Protein AF-A0A9N7Y656-F1 (afdb_monomer_lite)

Sequence (280 aa):
MRKKSVSCVTENFQAFMTDLSLEELDVEEQLQEMVELVFKRAVQKPHSAAVFAELCQHLSTVEVQSLSDSSASVSFRSLLVKHCQAEFRKNFEREDIYPKSGSCLEPVRDVRVIDRLREEQLNAKPSGRLLNSIKFIGELFLSKVLQEKAMHCCIRRLLQNGDGPSLESLCELLQLIQQDLEVVTSLDSYYNQLRFIAEEGKRAPRLSLLLKDTVDARKRAGSSPTKNAMLMKQVFRVPFERNTAIKELRREFVLEHDTAHVLYQYIFIDEVGFNLVKRR

pLDDT: mean 71.14, std 20.74, range [27.94, 94.38]

Foldseek 3Di:
DPDPLPVVLVVVLVVVCVVLVVPDPADPVSLLVVLVVLLVVQLVCVLCLLSSLLVLLVQQPDWYQDPVDNVDIDGSLNSNLVVLVVVLVCQVVVPPPPPPPDDDDDDPPDVVVVVVVVLCFQAPAADSSLLSSLSSVLSNVVSVSDDLVSVVVLLVVLLVSNGLRSLLSNLVSCVRCVVVNCVPDNPVVSLVSLLVSLVVPSHDPVSSVSSVVSSVVVVVPVPDDPLPPPPDDDDDDDDDDDDPVCVVVVVVVVCVSNVDDDPDDDFDADPVGDGPVDDD

Structure (mmCIF, N/CA/C/O backbone):
data_AF-A0A9N7Y656-F1
#
_entry.id   AF-A0A9N7Y656-F1
#
loop_
_atom_site.group_PDB
_atom_site.id
_atom_site.type_symbol
_atom_site.label_atom_id
_atom_site.label_alt_id
_atom_site.label_comp_id
_atom_site.label_asym_id
_atom_site.label_entity_id
_atom_site.label_seq_id
_atom_site.pdbx_PDB_ins_code
_atom_site.Cartn_x
_atom_site.Cartn_y
_atom_site.Cartn_z
_atom_site.occupancy
_atom_site.B_iso_or_equiv
_atom_site.auth_seq_id
_atom_site.auth_comp_id
_atom_site.auth_asym_id
_atom_site.auth_atom_id
_atom_site.pdbx_PDB_model_num
ATOM 1 N N . MET A 1 1 ? -17.134 11.146 -28.762 1.00 29.34 1 MET A N 1
ATOM 2 C CA . MET A 1 1 ? -15.742 11.564 -29.039 1.00 29.34 1 MET A CA 1
ATOM 3 C C . MET A 1 1 ? -14.939 11.534 -27.738 1.00 29.34 1 MET A C 1
ATOM 5 O O . MET A 1 1 ? -15.067 12.441 -26.931 1.00 29.34 1 MET A O 1
ATOM 9 N N . ARG A 1 2 ? -14.186 10.453 -27.487 1.00 31.94 2 ARG A N 1
ATOM 10 C CA . ARG A 1 2 ? -13.318 10.259 -26.309 1.00 31.94 2 ARG A CA 1
ATOM 11 C C . ARG A 1 2 ? -11.869 10.163 -26.800 1.00 31.94 2 ARG A C 1
ATOM 13 O O . ARG A 1 2 ? -11.476 9.095 -27.244 1.00 31.94 2 ARG A O 1
ATOM 20 N N . LYS A 1 3 ? -11.125 11.275 -26.815 1.00 30.55 3 LYS A N 1
ATOM 21 C CA . LYS A 1 3 ? -9.694 11.308 -27.206 1.00 30.55 3 LYS A CA 1
ATOM 22 C C . LYS A 1 3 ? -8.853 12.384 -26.483 1.00 30.55 3 LYS A C 1
ATOM 24 O O . LYS A 1 3 ? -7.755 12.672 -26.926 1.00 30.55 3 LYS A O 1
ATOM 29 N N . LYS A 1 4 ? -9.333 12.992 -25.387 1.00 29.16 4 LYS A N 1
ATOM 30 C CA . LYS A 1 4 ? -8.619 14.110 -24.721 1.00 29.16 4 LYS A CA 1
ATOM 31 C C . LYS A 1 4 ? -7.952 13.781 -23.377 1.00 29.16 4 LYS A C 1
ATOM 33 O O . LYS A 1 4 ? -7.248 14.627 -22.856 1.00 29.16 4 LYS A O 1
ATOM 38 N N . SER A 1 5 ? -8.133 12.582 -22.825 1.00 27.94 5 SER A N 1
ATOM 39 C CA . SER A 1 5 ? -7.555 12.203 -21.523 1.00 27.94 5 SER A CA 1
ATOM 40 C C . SER A 1 5 ? -6.190 11.509 -21.610 1.00 27.94 5 SER A C 1
ATOM 42 O O . SER A 1 5 ? -5.580 11.282 -20.579 1.00 27.94 5 SER A O 1
ATOM 44 N N . VAL A 1 6 ? -5.704 11.182 -22.814 1.00 32.56 6 VAL A N 1
ATOM 45 C CA . VAL A 1 6 ? -4.410 10.493 -23.002 1.00 32.56 6 VAL A CA 1
ATOM 46 C C . VAL A 1 6 ? -3.247 11.483 -23.183 1.00 32.56 6 VAL A C 1
ATOM 48 O O . VAL A 1 6 ? -2.124 11.149 -22.838 1.00 32.56 6 VAL A O 1
ATOM 51 N N . SER A 1 7 ? -3.488 12.715 -23.660 1.00 29.19 7 SER A N 1
ATOM 52 C CA . SER A 1 7 ? -2.394 13.630 -24.042 1.00 29.19 7 SER A CA 1
ATOM 53 C C . SER A 1 7 ? -1.711 14.351 -22.872 1.00 29.19 7 SER A C 1
ATOM 55 O O . SER A 1 7 ? -0.521 14.633 -22.945 1.00 29.19 7 SER A O 1
ATOM 57 N N . CYS A 1 8 ? -2.432 14.640 -21.784 1.00 32.50 8 CYS A N 1
ATOM 58 C CA . CYS A 1 8 ? -1.874 15.390 -20.648 1.00 32.50 8 CYS A CA 1
ATOM 59 C C . CYS A 1 8 ? -0.909 14.536 -19.801 1.00 32.50 8 CYS A C 1
ATOM 61 O O . CYS A 1 8 ? 0.092 15.044 -19.302 1.00 32.50 8 CYS A O 1
ATOM 63 N N . VAL A 1 9 ? -1.156 13.221 -19.706 1.00 42.19 9 VAL A N 1
ATOM 64 C CA . VAL A 1 9 ? -0.231 12.276 -19.056 1.00 42.19 9 VAL A CA 1
ATOM 65 C C . VAL A 1 9 ? 1.077 12.192 -19.843 1.00 42.19 9 VAL A C 1
ATOM 67 O O . VAL A 1 9 ? 2.147 12.248 -19.248 1.00 42.19 9 VAL A O 1
ATOM 70 N N . THR A 1 10 ? 1.012 12.138 -21.177 1.00 43.94 10 THR A N 1
ATOM 71 C CA . THR A 1 10 ? 2.197 11.995 -22.039 1.00 43.94 10 THR A CA 1
ATOM 72 C C . THR A 1 10 ? 3.124 13.216 -22.055 1.00 43.94 10 THR A C 1
ATOM 74 O O . THR A 1 10 ? 4.334 13.035 -22.166 1.00 43.94 10 THR A O 1
ATOM 77 N N . GLU A 1 11 ? 2.603 14.439 -21.908 1.00 42.84 11 GLU A N 1
ATOM 78 C CA . GLU A 1 11 ? 3.423 15.667 -21.931 1.00 42.84 11 GLU A CA 1
ATOM 79 C C . GLU A 1 11 ? 4.281 15.818 -20.662 1.00 42.84 11 GLU A C 1
ATOM 81 O O . GLU A 1 11 ? 5.475 16.103 -20.754 1.00 42.84 11 GLU A O 1
ATOM 86 N N . ASN A 1 12 ? 3.723 15.516 -19.482 1.00 52.41 12 ASN A N 1
ATOM 87 C CA . ASN A 1 12 ? 4.499 15.455 -18.236 1.00 52.41 12 ASN A CA 1
ATOM 88 C C . ASN A 1 12 ? 5.377 14.196 -18.155 1.00 52.41 12 ASN A C 1
ATOM 90 O O . ASN A 1 12 ? 6.438 14.227 -17.536 1.00 52.41 12 ASN A O 1
ATOM 94 N N . PHE A 1 13 ? 4.953 13.095 -18.782 1.00 54.47 13 PHE 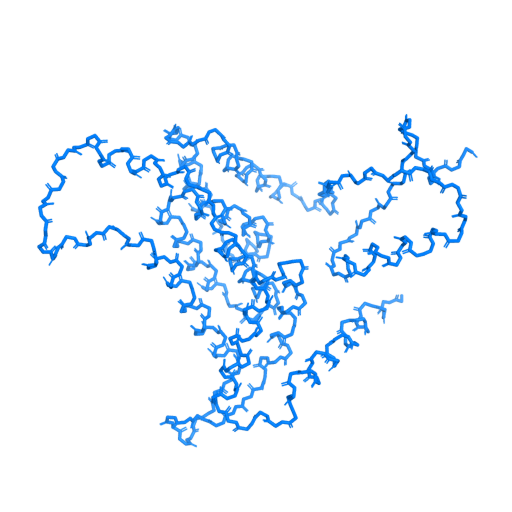A N 1
ATOM 95 C CA . PHE A 1 13 ? 5.712 11.847 -18.860 1.00 54.47 13 PHE A CA 1
ATOM 96 C C . PHE A 1 13 ? 7.000 12.023 -19.659 1.00 54.47 13 PHE A C 1
ATOM 98 O O . PHE A 1 13 ? 8.049 11.637 -19.165 1.00 54.47 13 PHE A O 1
ATOM 105 N N . GLN A 1 14 ? 6.963 12.640 -20.845 1.00 50.09 14 GLN A N 1
ATOM 106 C CA . GLN A 1 14 ? 8.183 12.888 -21.618 1.00 50.09 14 GLN A CA 1
ATOM 107 C C . GLN A 1 14 ? 9.137 13.815 -20.871 1.00 50.09 14 GLN A C 1
ATOM 109 O O . GLN A 1 14 ? 10.286 13.443 -20.699 1.00 50.09 14 GLN A O 1
ATOM 114 N N . ALA A 1 15 ? 8.661 14.943 -20.336 1.00 57.03 15 ALA A N 1
ATOM 115 C CA . ALA A 1 15 ? 9.508 15.849 -19.561 1.00 57.03 15 ALA A CA 1
ATOM 116 C C . ALA A 1 15 ? 10.127 15.166 -18.327 1.00 57.03 15 ALA A C 1
ATOM 118 O O . ALA A 1 15 ? 11.308 15.349 -18.058 1.00 57.03 15 ALA A O 1
ATOM 119 N N . PHE A 1 16 ? 9.366 14.327 -17.615 1.00 58.97 16 PHE A N 1
ATOM 120 C CA . PHE A 1 16 ? 9.881 13.559 -16.481 1.00 58.97 16 PHE A CA 1
ATOM 121 C C . PHE A 1 16 ? 10.865 12.460 -16.910 1.00 58.97 16 PHE A C 1
ATOM 123 O O . PHE A 1 16 ? 11.871 12.254 -16.244 1.00 58.97 16 PHE A O 1
ATOM 130 N N . MET A 1 17 ? 10.612 11.770 -18.025 1.00 54.88 17 MET A N 1
ATOM 131 C CA . MET A 1 17 ? 11.520 10.763 -18.589 1.00 54.88 17 MET A CA 1
ATOM 132 C C . MET A 1 17 ? 12.825 11.399 -19.101 1.00 54.88 17 MET A C 1
ATOM 134 O O . MET A 1 17 ? 13.892 10.808 -18.947 1.00 54.88 17 MET A O 1
ATOM 138 N N . THR A 1 18 ? 12.748 12.614 -19.655 1.00 56.12 18 THR A N 1
ATOM 139 C CA . THR A 1 18 ? 13.897 13.428 -20.072 1.00 56.12 18 THR A CA 1
ATOM 140 C C . THR A 1 18 ? 14.671 13.957 -18.860 1.00 56.12 18 THR A C 1
ATOM 142 O O . THR A 1 18 ? 15.891 13.831 -18.832 1.00 56.12 18 THR A O 1
ATOM 145 N N . ASP A 1 19 ? 13.990 14.443 -17.814 1.00 57.69 19 ASP A N 1
ATOM 146 C CA . ASP A 1 19 ? 14.606 14.811 -16.523 1.00 57.69 19 ASP A CA 1
ATOM 147 C C . ASP A 1 19 ? 15.316 13.617 -15.861 1.00 57.69 19 ASP A C 1
ATOM 149 O O . ASP A 1 19 ? 16.329 13.780 -15.181 1.00 57.69 19 ASP A O 1
ATOM 153 N N . LEU A 1 20 ? 14.791 12.404 -16.052 1.00 57.28 20 LEU A N 1
ATOM 154 C CA . LEU A 1 20 ? 15.385 11.161 -15.561 1.00 57.28 20 LEU A CA 1
ATOM 155 C C . LEU A 1 20 ? 16.554 10.650 -16.425 1.00 57.28 20 LEU A C 1
ATOM 157 O O . LEU A 1 20 ? 17.142 9.634 -16.067 1.00 57.28 20 LEU A O 1
ATOM 161 N N . SER A 1 21 ? 16.923 11.348 -17.510 1.00 53.28 21 SER A N 1
ATOM 162 C CA . SER A 1 21 ? 18.029 10.981 -18.417 1.00 53.28 21 SER A CA 1
ATOM 163 C C . SER A 1 21 ? 17.936 9.541 -18.949 1.00 53.28 21 SER A C 1
ATOM 165 O O . SER A 1 21 ? 18.940 8.842 -19.051 1.00 53.28 21 SER A O 1
ATOM 167 N N . LEU A 1 22 ? 16.725 9.076 -19.276 1.00 57.44 22 LEU A N 1
ATOM 168 C CA . LEU A 1 22 ? 16.437 7.676 -19.637 1.00 57.44 22 LEU A CA 1
ATOM 169 C C . LEU A 1 22 ? 16.852 7.280 -21.064 1.00 57.44 22 LEU A C 1
ATOM 171 O O . LEU A 1 22 ? 16.263 6.365 -21.636 1.00 57.44 22 LEU A O 1
ATOM 175 N N . GLU A 1 23 ? 17.823 7.971 -21.660 1.00 54.47 23 GLU A N 1
ATOM 176 C CA . GLU A 1 23 ? 18.200 7.744 -23.060 1.00 54.47 23 GLU A CA 1
ATOM 177 C C . GLU A 1 23 ? 18.946 6.414 -23.274 1.00 54.47 23 GLU A C 1
ATOM 179 O O . GLU A 1 23 ? 18.868 5.876 -24.374 1.00 54.47 23 GLU A O 1
ATOM 184 N N . GLU A 1 24 ? 19.544 5.812 -22.235 1.00 54.09 24 GLU A N 1
ATOM 185 C CA . GLU A 1 24 ? 20.190 4.488 -22.312 1.00 54.09 24 GLU A CA 1
ATOM 186 C C . GLU A 1 24 ? 20.031 3.722 -20.981 1.00 54.09 24 GLU A C 1
ATOM 188 O O . GLU A 1 24 ? 20.846 3.840 -20.067 1.00 54.09 24 GLU A O 1
ATOM 193 N N . LEU A 1 25 ? 18.950 2.946 -20.836 1.00 61.75 25 LEU A N 1
ATOM 194 C CA . LEU A 1 25 ? 18.806 1.962 -19.754 1.00 61.75 25 LEU A CA 1
ATOM 195 C C . LEU A 1 25 ? 19.404 0.627 -20.211 1.00 61.75 25 LEU A C 1
ATOM 197 O O . LEU A 1 25 ? 18.663 -0.309 -20.496 1.00 61.75 25 LEU A O 1
ATOM 201 N N . ASP A 1 26 ? 20.729 0.542 -20.293 1.00 62.38 26 ASP A N 1
ATOM 202 C CA . ASP A 1 26 ? 21.412 -0.674 -20.765 1.00 62.38 26 ASP A CA 1
ATOM 203 C C . ASP A 1 26 ? 21.908 -1.565 -19.612 1.00 62.38 26 ASP A C 1
ATOM 205 O O . ASP A 1 26 ? 22.277 -2.723 -19.825 1.00 62.38 26 ASP A O 1
ATOM 209 N N . VAL A 1 27 ? 21.881 -1.061 -18.371 1.00 77.25 27 VAL A N 1
ATOM 210 C CA . VAL A 1 27 ? 22.460 -1.735 -17.197 1.00 77.25 27 VAL A CA 1
ATOM 211 C C . VAL A 1 27 ? 21.403 -2.027 -16.125 1.00 77.25 27 VAL A C 1
ATOM 213 O O . VAL A 1 27 ? 20.589 -1.170 -15.776 1.00 77.25 27 VAL A O 1
ATOM 216 N N . GLU A 1 28 ? 21.447 -3.230 -15.533 1.00 82.31 28 GLU A N 1
ATOM 217 C CA . GLU A 1 28 ? 20.549 -3.638 -14.434 1.00 82.31 28 GLU A CA 1
ATOM 218 C C . GLU A 1 28 ? 20.568 -2.653 -13.252 1.00 82.31 28 GLU A C 1
ATOM 220 O O . GLU A 1 28 ? 19.513 -2.349 -12.698 1.00 82.31 28 GLU A O 1
ATOM 225 N N . GLU A 1 29 ? 21.736 -2.114 -12.893 1.00 84.06 29 GLU A N 1
ATOM 226 C CA . GLU A 1 29 ? 21.888 -1.125 -11.815 1.00 84.06 29 GLU A CA 1
ATOM 227 C C . GLU A 1 29 ? 21.092 0.155 -12.088 1.00 84.06 29 GLU A C 1
ATOM 229 O O . GLU A 1 29 ? 20.343 0.601 -11.222 1.00 84.06 29 GLU A O 1
ATOM 234 N N . GLN A 1 30 ? 21.154 0.694 -13.309 1.00 82.44 30 GLN A N 1
ATOM 235 C CA . GLN A 1 30 ? 20.383 1.883 -13.691 1.00 82.44 30 GLN A CA 1
ATOM 236 C C . GLN A 1 30 ? 18.876 1.613 -13.619 1.00 82.44 30 GLN A C 1
ATOM 238 O O . GLN A 1 30 ? 18.097 2.450 -13.156 1.00 82.44 30 GLN A O 1
ATOM 243 N N . LEU A 1 31 ? 18.452 0.409 -14.023 1.00 84.88 31 LEU A N 1
ATOM 244 C CA . LEU A 1 31 ? 17.053 -0.001 -13.937 1.00 84.88 31 LEU A CA 1
ATOM 245 C C . LEU A 1 31 ? 16.586 -0.128 -12.475 1.00 84.88 31 LEU A C 1
ATOM 247 O O . LEU A 1 31 ? 15.462 0.264 -12.151 1.00 84.88 31 LEU A O 1
ATOM 251 N N . GLN A 1 32 ? 17.442 -0.630 -11.580 1.00 88.00 32 GLN A N 1
ATOM 252 C CA . GLN A 1 32 ? 17.180 -0.686 -10.138 1.00 88.00 32 GLN A CA 1
ATOM 253 C C . GLN A 1 32 ? 17.113 0.713 -9.505 1.00 88.00 32 GLN A C 1
ATOM 255 O O . GLN A 1 32 ? 16.182 0.988 -8.741 1.00 88.00 32 GLN A O 1
ATOM 260 N N . GLU A 1 33 ? 18.041 1.609 -9.847 1.00 86.06 33 GLU A N 1
ATOM 261 C CA . GLU A 1 33 ? 18.043 3.000 -9.378 1.00 86.06 33 GLU A CA 1
ATOM 262 C C . GLU A 1 33 ? 16.782 3.745 -9.819 1.00 86.06 33 GLU A C 1
ATOM 264 O O . GLU A 1 33 ? 16.161 4.455 -9.023 1.00 86.06 33 GLU A O 1
ATOM 269 N N . MET A 1 34 ? 16.339 3.526 -11.059 1.00 85.06 34 MET A N 1
ATOM 270 C CA . MET A 1 34 ? 15.095 4.099 -11.562 1.00 85.06 34 MET A CA 1
ATOM 271 C C . MET A 1 34 ? 13.881 3.600 -10.769 1.00 85.06 34 MET A C 1
ATOM 273 O O . MET A 1 34 ? 13.030 4.406 -10.384 1.00 85.06 34 MET A O 1
ATOM 277 N N . VAL A 1 35 ? 13.795 2.294 -10.482 1.00 90.06 35 VAL A N 1
ATOM 278 C CA . VAL A 1 35 ? 12.726 1.733 -9.636 1.00 90.06 35 VAL A CA 1
ATOM 279 C C . VAL A 1 35 ? 12.696 2.427 -8.274 1.00 90.06 35 VAL A C 1
ATOM 281 O O . VAL A 1 35 ? 11.631 2.865 -7.829 1.00 90.06 35 VAL A O 1
ATOM 284 N N . GLU A 1 36 ? 13.851 2.551 -7.616 1.00 90.50 36 GLU A N 1
ATOM 285 C CA . GLU A 1 36 ? 13.944 3.190 -6.303 1.00 90.50 36 GLU A CA 1
ATOM 286 C C . GLU A 1 36 ? 13.560 4.673 -6.363 1.00 90.50 36 GLU A C 1
ATOM 288 O O . GLU A 1 36 ? 12.812 5.160 -5.509 1.00 90.50 36 GLU A O 1
ATOM 293 N N . LEU A 1 37 ? 14.019 5.394 -7.385 1.00 86.69 37 LEU A N 1
ATOM 294 C CA . LEU A 1 37 ? 13.738 6.813 -7.553 1.00 86.69 37 LEU A CA 1
ATOM 295 C C . LEU A 1 37 ? 12.249 7.073 -7.799 1.00 86.69 37 LEU A C 1
ATOM 297 O O . LEU A 1 37 ? 11.664 7.932 -7.130 1.00 86.69 37 LEU A O 1
ATOM 301 N N . VAL A 1 38 ? 11.620 6.316 -8.703 1.00 88.50 38 VAL A N 1
ATOM 302 C CA . VAL A 1 38 ? 10.180 6.422 -8.982 1.00 88.50 38 VAL A CA 1
ATOM 303 C C . VAL A 1 38 ? 9.378 6.117 -7.719 1.00 88.50 38 VAL A C 1
ATOM 305 O O . VAL A 1 38 ? 8.513 6.910 -7.338 1.00 88.50 38 VAL A O 1
ATOM 308 N N . PHE A 1 39 ? 9.709 5.034 -7.008 1.00 91.25 39 PHE A N 1
ATOM 309 C CA . PHE A 1 39 ? 9.021 4.670 -5.770 1.00 91.25 39 PHE A CA 1
ATOM 310 C C . PHE A 1 39 ? 9.169 5.757 -4.699 1.00 91.25 39 PHE A C 1
ATOM 312 O O . PHE A 1 39 ? 8.184 6.207 -4.110 1.00 91.25 39 PHE A O 1
ATOM 319 N N . LYS A 1 40 ? 10.390 6.254 -4.478 1.00 89.75 40 LYS A N 1
ATOM 320 C CA . LYS A 1 40 ? 10.670 7.322 -3.511 1.00 89.75 40 LYS A CA 1
ATOM 321 C C . LYS A 1 40 ? 9.891 8.598 -3.832 1.00 89.75 40 LYS A C 1
ATOM 323 O O . LYS A 1 40 ? 9.319 9.199 -2.921 1.00 89.75 40 LYS A O 1
ATOM 328 N N . ARG A 1 41 ? 9.841 9.010 -5.104 1.00 86.88 41 ARG A N 1
ATOM 329 C CA . ARG A 1 41 ? 9.087 10.197 -5.542 1.00 86.88 41 ARG A CA 1
ATOM 330 C C . ARG A 1 41 ? 7.583 10.009 -5.367 1.00 86.88 41 ARG A C 1
ATOM 332 O O . ARG A 1 41 ? 6.931 10.931 -4.879 1.00 86.88 41 ARG A O 1
ATOM 339 N N . ALA A 1 42 ? 7.054 8.825 -5.665 1.00 88.19 42 ALA A N 1
ATOM 340 C CA . ALA A 1 42 ? 5.643 8.514 -5.463 1.00 88.19 42 ALA A CA 1
ATOM 341 C C . ALA A 1 42 ? 5.233 8.574 -3.983 1.00 88.19 42 ALA A C 1
ATOM 343 O O . ALA A 1 42 ? 4.208 9.160 -3.641 1.00 88.19 42 ALA A O 1
ATOM 344 N N . VAL A 1 43 ? 6.078 8.063 -3.082 1.00 89.12 43 VAL A N 1
ATOM 345 C CA . VAL A 1 43 ? 5.845 8.136 -1.629 1.00 89.12 43 VAL A CA 1
ATOM 346 C C . VAL A 1 43 ? 5.943 9.573 -1.097 1.00 89.12 43 VAL A C 1
ATOM 348 O O . VAL A 1 43 ? 5.212 9.944 -0.175 1.00 89.12 43 VAL A O 1
ATOM 351 N N . GLN A 1 44 ? 6.826 10.400 -1.667 1.00 84.81 44 GLN A N 1
ATOM 352 C CA . GLN A 1 44 ? 6.956 11.821 -1.313 1.00 84.81 44 GLN A CA 1
ATOM 353 C C . GLN A 1 44 ? 5.790 12.676 -1.827 1.00 84.81 44 GLN A C 1
ATOM 355 O O . GLN A 1 44 ? 5.431 13.661 -1.184 1.00 84.81 44 GLN A O 1
ATOM 360 N N . LYS A 1 45 ? 5.205 12.314 -2.974 1.00 83.81 45 LYS A N 1
ATOM 361 C CA . LYS A 1 45 ? 4.121 13.050 -3.637 1.00 83.81 45 LYS A CA 1
ATOM 362 C C . LYS A 1 45 ? 2.878 12.159 -3.782 1.00 83.81 45 LYS A C 1
ATOM 364 O O . LYS A 1 45 ? 2.543 11.762 -4.899 1.00 83.81 45 LYS A O 1
ATOM 369 N N . PRO A 1 46 ? 2.152 11.874 -2.683 1.00 80.75 46 PRO A N 1
ATOM 370 C CA . PRO A 1 46 ? 1.032 10.931 -2.697 1.00 80.75 46 PRO A CA 1
ATOM 371 C C . PRO A 1 46 ? -0.113 11.353 -3.629 1.00 80.75 46 PRO A C 1
ATOM 373 O O . PRO A 1 46 ? -0.809 10.498 -4.159 1.00 80.75 46 PRO A O 1
ATOM 376 N N . HIS A 1 47 ? -0.291 12.654 -3.883 1.00 80.44 47 HIS A N 1
ATOM 377 C CA . HIS A 1 47 ? -1.296 13.157 -4.830 1.00 80.44 47 HIS A CA 1
ATOM 378 C C . HIS A 1 47 ? -1.024 12.758 -6.286 1.00 80.44 47 HIS A C 1
ATOM 380 O O . HIS A 1 47 ? -1.947 12.704 -7.088 1.00 80.44 47 HIS A O 1
ATOM 386 N N . SER A 1 48 ? 0.230 12.455 -6.624 1.00 80.38 48 SER A N 1
ATOM 387 C CA . SER A 1 48 ? 0.644 12.039 -7.966 1.00 80.38 48 SER A CA 1
ATOM 388 C C . SER A 1 48 ? 0.887 10.528 -8.056 1.00 80.38 48 SER A C 1
ATOM 390 O O . SER A 1 48 ? 1.415 10.058 -9.059 1.00 80.38 48 SER A O 1
ATOM 392 N N . ALA A 1 49 ? 0.528 9.756 -7.021 1.00 84.75 49 ALA A N 1
ATOM 393 C CA . ALA A 1 49 ? 0.799 8.320 -6.944 1.00 84.75 49 ALA A CA 1
ATOM 394 C C . ALA A 1 49 ? 0.214 7.537 -8.135 1.00 84.75 49 ALA A C 1
ATOM 396 O O . ALA A 1 49 ? 0.906 6.683 -8.685 1.00 84.75 49 ALA A O 1
ATOM 397 N N . ALA A 1 50 ? -0.997 7.884 -8.586 1.00 84.56 50 ALA A N 1
ATOM 398 C CA . ALA A 1 50 ? -1.620 7.287 -9.770 1.00 84.56 50 ALA A CA 1
ATOM 399 C C . ALA A 1 50 ? -0.783 7.509 -11.046 1.00 84.56 50 ALA A C 1
ATOM 401 O O . ALA A 1 50 ? -0.519 6.566 -11.786 1.00 84.56 50 ALA A O 1
ATOM 402 N N . VAL A 1 51 ? -0.264 8.726 -11.252 1.00 82.94 51 VAL A N 1
ATOM 403 C CA . VAL A 1 51 ? 0.594 9.064 -12.405 1.00 82.94 51 VAL A CA 1
ATOM 404 C C . VAL A 1 51 ? 1.897 8.262 -12.371 1.00 82.94 51 VAL A C 1
ATOM 406 O O . VAL A 1 51 ? 2.329 7.719 -13.385 1.00 82.94 51 VAL A O 1
ATOM 409 N N . PHE A 1 52 ? 2.512 8.116 -11.193 1.00 87.12 52 PHE A N 1
ATOM 410 C CA . PHE A 1 52 ? 3.696 7.264 -11.045 1.00 87.12 52 PHE A CA 1
ATOM 411 C C . PHE A 1 52 ? 3.383 5.778 -11.276 1.00 87.12 52 PHE A C 1
ATOM 413 O O . PHE A 1 52 ? 4.234 5.046 -11.776 1.00 87.12 52 PHE A O 1
ATOM 420 N N . ALA A 1 53 ? 2.176 5.313 -10.948 1.00 89.31 53 ALA A N 1
ATOM 421 C CA . ALA A 1 53 ? 1.775 3.933 -11.198 1.00 89.31 53 ALA A CA 1
ATOM 422 C C . ALA A 1 53 ? 1.528 3.668 -12.691 1.00 89.31 53 ALA A C 1
ATOM 424 O O . ALA A 1 53 ? 1.909 2.611 -13.196 1.00 89.31 53 ALA A O 1
ATOM 425 N N . GLU A 1 54 ? 0.945 4.629 -13.410 1.00 85.38 54 GLU A N 1
ATOM 426 C CA . GLU A 1 54 ? 0.864 4.609 -14.875 1.00 85.38 54 GLU A CA 1
ATOM 427 C C . GLU A 1 54 ? 2.259 4.611 -15.509 1.00 85.38 54 GLU A C 1
ATOM 429 O O . GLU A 1 54 ? 2.516 3.828 -16.423 1.00 85.38 54 GLU A O 1
ATOM 434 N N . LEU A 1 55 ? 3.197 5.408 -14.989 1.00 84.88 55 LEU A N 1
ATOM 435 C CA . LEU A 1 55 ? 4.595 5.370 -15.427 1.00 84.88 55 LEU A CA 1
ATOM 436 C C . LEU A 1 55 ? 5.199 3.969 -15.262 1.00 84.88 55 LEU A C 1
ATOM 438 O O . LEU A 1 55 ? 5.747 3.414 -16.213 1.00 84.88 55 LEU A O 1
ATOM 442 N N . CYS A 1 56 ? 5.031 3.350 -14.093 1.00 90.06 56 CYS A N 1
ATOM 443 C CA . CYS A 1 56 ? 5.496 1.985 -13.852 1.00 90.06 56 CYS A CA 1
ATOM 444 C C . CYS A 1 56 ? 4.866 0.956 -14.803 1.00 90.06 56 CYS A C 1
ATOM 446 O O . CYS A 1 56 ? 5.505 -0.043 -15.140 1.00 90.06 56 CYS A O 1
ATOM 448 N N . GLN A 1 57 ? 3.625 1.175 -15.243 1.00 88.94 57 GLN A N 1
ATOM 449 C CA . GLN A 1 57 ? 2.981 0.327 -16.242 1.00 88.94 57 GLN A CA 1
ATOM 450 C C . GLN A 1 57 ? 3.666 0.454 -17.608 1.00 88.94 57 GLN A C 1
ATOM 452 O O . GLN A 1 57 ? 3.993 -0.571 -18.202 1.00 88.94 57 GLN A O 1
ATOM 457 N N . HIS A 1 58 ? 3.949 1.674 -18.071 1.00 85.56 58 HIS A N 1
ATOM 458 C CA . HIS A 1 58 ? 4.657 1.898 -19.338 1.00 85.56 58 HIS A CA 1
ATOM 459 C C . HIS A 1 58 ? 6.078 1.324 -19.309 1.00 85.56 58 HIS A C 1
ATOM 461 O O . HIS A 1 58 ? 6.527 0.726 -20.282 1.00 85.56 58 HIS A O 1
ATOM 467 N N . LEU A 1 59 ? 6.764 1.441 -18.170 1.00 85.25 59 LEU A N 1
ATOM 468 C CA . LEU A 1 59 ? 8.112 0.905 -17.984 1.00 85.25 59 LEU A CA 1
ATOM 469 C C . LEU A 1 59 ? 8.134 -0.617 -17.791 1.00 85.25 59 LEU A C 1
ATOM 471 O O . LEU A 1 59 ? 9.194 -1.220 -17.890 1.00 85.25 59 LEU A O 1
ATOM 475 N N . SER A 1 60 ? 6.994 -1.270 -17.533 1.00 86.50 60 SER A N 1
ATOM 476 C CA . SER A 1 60 ? 6.949 -2.699 -17.179 1.00 86.50 60 SER A CA 1
ATOM 477 C C . SER A 1 60 ? 7.530 -3.631 -18.247 1.00 86.50 60 SER A C 1
ATOM 479 O O . SER A 1 60 ? 7.931 -4.740 -17.896 1.00 86.50 60 SER A O 1
ATOM 481 N N . THR A 1 61 ? 7.561 -3.205 -19.513 1.00 83.31 61 THR A N 1
ATOM 482 C CA . THR A 1 61 ? 8.111 -3.968 -20.646 1.00 83.31 61 THR A CA 1
ATOM 483 C C . THR A 1 61 ? 9.591 -3.698 -20.907 1.00 83.31 61 THR A C 1
ATOM 485 O O . THR A 1 61 ? 10.159 -4.333 -21.787 1.00 83.31 61 THR A O 1
ATOM 488 N N . VAL A 1 62 ? 10.208 -2.748 -20.197 1.00 84.81 62 VAL A N 1
ATOM 489 C CA . VAL A 1 62 ? 11.646 -2.483 -20.304 1.00 84.81 62 VAL A CA 1
ATOM 490 C C . VAL A 1 62 ? 12.392 -3.626 -19.630 1.00 84.81 62 VAL A C 1
ATOM 492 O O . VAL A 1 62 ? 12.140 -3.935 -18.459 1.00 84.81 62 VAL A O 1
ATOM 495 N N . GLU A 1 63 ? 13.303 -4.248 -20.370 1.00 84.94 63 GLU A N 1
ATOM 496 C CA . GLU A 1 63 ? 14.146 -5.338 -19.894 1.00 84.94 63 GLU A CA 1
ATOM 497 C C . GLU A 1 63 ? 15.602 -5.068 -20.245 1.00 84.94 63 GLU A C 1
ATOM 499 O O . GLU A 1 63 ? 15.904 -4.554 -21.319 1.00 84.94 63 GLU A O 1
ATOM 504 N N . VAL A 1 64 ? 16.489 -5.448 -19.333 1.00 84.81 64 VAL A N 1
ATOM 505 C CA . VAL A 1 64 ? 17.943 -5.329 -19.473 1.00 84.81 64 VAL A CA 1
ATOM 506 C C . VAL A 1 64 ? 18.592 -6.672 -19.169 1.00 84.81 64 VAL A C 1
ATOM 508 O O . VAL A 1 64 ? 17.976 -7.539 -18.541 1.00 84.81 64 VAL A O 1
ATOM 511 N N . GLN A 1 65 ? 19.824 -6.876 -19.621 1.00 82.31 65 GLN A N 1
ATOM 512 C CA . GLN A 1 65 ? 20.544 -8.120 -19.359 1.00 82.31 65 GLN A CA 1
ATOM 513 C C . GLN A 1 65 ? 20.884 -8.238 -17.867 1.00 82.31 65 GLN A C 1
ATOM 515 O O . GLN A 1 65 ? 21.298 -7.260 -17.243 1.00 82.31 65 GLN A O 1
ATOM 520 N N . SER A 1 66 ? 20.693 -9.424 -17.281 1.00 79.38 66 SER A N 1
ATOM 521 C CA . SER A 1 66 ? 21.016 -9.628 -15.870 1.00 79.38 66 SER A CA 1
ATOM 522 C C . SER A 1 66 ? 22.524 -9.614 -15.638 1.00 79.38 66 SER A C 1
ATOM 524 O O . SER A 1 66 ? 23.285 -10.234 -16.379 1.00 79.38 66 SER A O 1
ATOM 526 N N . LEU A 1 67 ? 22.946 -9.007 -14.528 1.00 74.88 67 LEU A N 1
ATOM 527 C CA . LEU A 1 67 ? 24.322 -9.079 -14.028 1.00 74.88 67 LEU A CA 1
ATOM 528 C C . LEU A 1 67 ? 24.693 -10.479 -13.523 1.00 74.88 67 LEU A C 1
ATOM 530 O O . LEU A 1 67 ? 25.867 -10.838 -13.487 1.00 74.88 67 LEU A O 1
ATOM 534 N N . SER A 1 68 ? 23.695 -11.255 -13.089 1.00 69.69 68 SER A N 1
ATOM 535 C CA . SER A 1 68 ? 23.901 -12.559 -12.444 1.00 69.69 68 SER A CA 1
ATOM 536 C C . SER A 1 68 ? 23.940 -13.731 -13.422 1.00 69.69 68 SER A C 1
ATOM 538 O O . SER A 1 68 ? 24.609 -14.728 -13.160 1.00 69.69 68 SER A O 1
ATOM 540 N N . ASP A 1 69 ? 23.237 -13.605 -14.545 1.00 74.38 69 ASP A N 1
ATOM 541 C CA . ASP A 1 69 ? 23.120 -14.645 -15.556 1.00 74.38 69 ASP A CA 1
ATOM 542 C C . ASP A 1 69 ? 23.070 -13.993 -16.937 1.00 74.38 69 ASP A C 1
ATOM 544 O O . ASP A 1 69 ? 22.086 -13.353 -17.308 1.00 74.38 69 ASP A O 1
ATOM 548 N N . SER A 1 70 ? 24.137 -14.174 -17.716 1.00 70.00 70 SER A N 1
ATOM 549 C CA . SER A 1 70 ? 24.270 -13.599 -19.057 1.00 70.00 70 SER A CA 1
ATOM 550 C C . SER A 1 70 ? 23.207 -14.105 -20.040 1.00 70.00 70 SER A C 1
ATOM 552 O O . SER A 1 70 ? 23.052 -13.527 -21.112 1.00 70.00 70 SER A O 1
ATOM 554 N N . SER A 1 71 ? 22.479 -15.175 -19.704 1.00 71.38 71 SER A N 1
ATOM 555 C CA . SER A 1 71 ? 21.388 -15.714 -20.520 1.00 71.38 71 SER A CA 1
ATOM 556 C C . SER A 1 71 ? 19.996 -15.207 -20.121 1.00 71.38 71 SER A C 1
ATOM 558 O O . SER A 1 71 ? 19.039 -15.430 -20.863 1.00 71.38 71 SER A O 1
ATOM 560 N N . ALA A 1 72 ? 19.871 -14.507 -18.987 1.00 80.94 72 ALA A N 1
ATOM 561 C CA . ALA A 1 72 ? 18.596 -14.036 -18.457 1.00 80.94 72 ALA A CA 1
ATOM 562 C C . ALA A 1 72 ? 18.438 -12.515 -18.607 1.00 80.94 72 ALA A C 1
ATOM 564 O O . ALA A 1 72 ? 19.365 -11.746 -18.347 1.00 80.94 72 ALA A O 1
ATOM 565 N N . SER A 1 73 ? 17.236 -12.069 -18.975 1.00 83.19 73 SER A N 1
ATOM 566 C CA . SER A 1 73 ? 16.832 -10.665 -18.881 1.00 83.19 73 SER A CA 1
ATOM 567 C C . SER A 1 73 ? 16.106 -10.399 -17.561 1.00 83.19 73 SER A C 1
ATOM 569 O O . SER A 1 73 ? 15.453 -11.271 -16.980 1.00 83.19 73 SER A O 1
ATOM 571 N N . VAL A 1 74 ? 16.225 -9.171 -17.065 1.00 88.38 74 VAL A N 1
ATOM 572 C CA . VAL A 1 74 ? 15.498 -8.672 -15.901 1.00 88.38 74 VAL A CA 1
ATOM 573 C C . VAL A 1 74 ? 14.617 -7.518 -16.352 1.00 88.38 74 VAL A C 1
ATOM 575 O O . VAL A 1 74 ? 15.096 -6.529 -16.898 1.00 88.38 74 VAL A O 1
ATOM 578 N N . SER A 1 75 ? 13.314 -7.634 -16.092 1.00 90.19 75 SER A N 1
ATOM 579 C CA . SER A 1 75 ? 12.347 -6.585 -16.414 1.00 90.19 75 SER A CA 1
ATOM 580 C C . SER A 1 75 ? 12.180 -5.583 -15.280 1.00 90.19 75 SER A C 1
ATOM 582 O O . SER A 1 75 ? 12.243 -5.945 -14.097 1.00 90.19 75 SER A O 1
ATOM 584 N N . PHE A 1 76 ? 11.843 -4.340 -15.628 1.00 89.69 76 PHE A N 1
ATOM 585 C CA . PHE A 1 76 ? 11.494 -3.293 -14.666 1.00 89.69 76 PHE A CA 1
ATOM 586 C C . PHE A 1 76 ? 10.392 -3.756 -13.710 1.00 89.69 76 PHE A C 1
ATOM 588 O O . PHE A 1 76 ? 10.483 -3.571 -12.497 1.00 89.69 76 PHE A O 1
ATOM 595 N N . ARG A 1 77 ? 9.366 -4.439 -14.240 1.00 90.44 77 ARG A N 1
ATOM 596 C CA . ARG A 1 77 ? 8.272 -4.999 -13.438 1.00 90.44 77 ARG A CA 1
ATOM 597 C C . ARG A 1 77 ? 8.796 -5.955 -12.367 1.00 90.44 77 ARG A C 1
ATOM 599 O O . ARG A 1 77 ? 8.343 -5.897 -11.224 1.00 90.44 77 ARG A O 1
ATOM 606 N N . SER A 1 78 ? 9.733 -6.838 -12.718 1.00 90.69 78 SER A N 1
ATOM 607 C CA . SER A 1 78 ? 10.292 -7.804 -11.767 1.00 90.69 78 SER A CA 1
ATOM 608 C C . SER A 1 78 ? 11.076 -7.117 -10.641 1.00 90.69 78 SER A C 1
ATOM 610 O O . SER A 1 78 ? 10.916 -7.479 -9.472 1.00 90.69 78 SER A O 1
ATOM 612 N N . LEU A 1 79 ? 11.850 -6.078 -10.969 1.00 91.06 79 LEU A N 1
ATOM 613 C CA . LEU A 1 79 ? 12.593 -5.271 -10.000 1.00 91.06 79 LEU A CA 1
ATOM 614 C C . LEU A 1 79 ? 11.661 -4.458 -9.106 1.00 91.06 79 LEU A C 1
ATOM 616 O O . LEU A 1 79 ? 11.837 -4.450 -7.890 1.00 91.06 79 LEU A O 1
ATOM 620 N N . LEU A 1 80 ? 10.620 -3.852 -9.674 1.00 92.12 80 LEU A N 1
ATOM 621 C CA . LEU A 1 80 ? 9.625 -3.098 -8.922 1.00 92.12 80 LEU A CA 1
ATOM 622 C C . LEU A 1 80 ? 8.879 -3.977 -7.915 1.00 92.12 80 LEU A C 1
ATOM 624 O O . LEU A 1 80 ? 8.692 -3.570 -6.769 1.00 92.12 80 LEU A O 1
ATOM 628 N N . VAL A 1 81 ? 8.497 -5.203 -8.292 1.00 90.3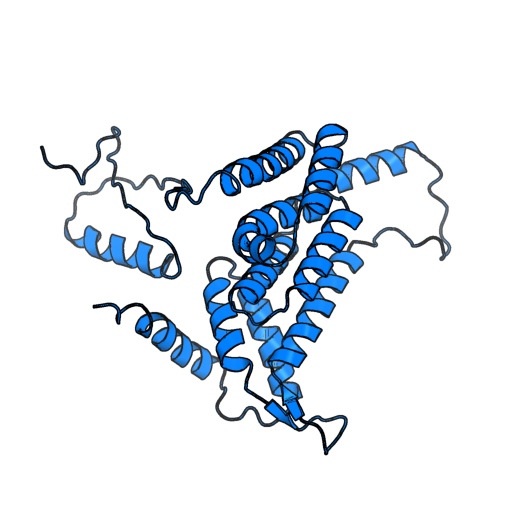1 81 VAL A N 1
ATOM 629 C CA . VAL A 1 81 ? 7.880 -6.161 -7.359 1.00 90.31 81 VAL A CA 1
ATOM 630 C C . VAL A 1 81 ? 8.843 -6.506 -6.218 1.00 90.31 81 VAL A C 1
ATOM 632 O O . VAL A 1 81 ? 8.439 -6.466 -5.053 1.00 90.31 81 VAL A O 1
ATOM 635 N N . LYS A 1 82 ? 10.114 -6.806 -6.527 1.00 90.38 82 LYS A N 1
ATOM 636 C CA . LYS A 1 82 ? 11.151 -7.073 -5.512 1.00 90.38 82 LYS A CA 1
ATOM 637 C C . LYS A 1 82 ? 11.339 -5.872 -4.578 1.00 90.38 82 LYS A C 1
ATOM 639 O O . LYS A 1 82 ? 11.396 -6.048 -3.360 1.00 90.38 82 LYS A O 1
ATOM 644 N N . HIS A 1 83 ? 11.372 -4.660 -5.130 1.00 91.12 83 HIS A N 1
ATOM 645 C CA . HIS A 1 83 ? 11.510 -3.421 -4.370 1.00 91.12 83 HIS A CA 1
ATOM 646 C C . HIS A 1 83 ? 10.305 -3.182 -3.453 1.00 91.12 83 HIS A C 1
ATOM 648 O O . HIS A 1 83 ? 10.488 -2.936 -2.264 1.00 91.12 83 HIS A O 1
ATOM 654 N N . CYS A 1 84 ? 9.075 -3.354 -3.951 1.00 89.06 84 CYS A N 1
ATOM 655 C CA . CYS A 1 84 ? 7.861 -3.239 -3.139 1.00 89.06 84 CYS A CA 1
ATOM 656 C C . CYS A 1 84 ? 7.876 -4.224 -1.966 1.00 89.06 84 CYS A C 1
ATOM 658 O O . CYS A 1 84 ? 7.561 -3.846 -0.843 1.00 89.06 84 CYS A O 1
ATOM 660 N N . GLN A 1 85 ? 8.285 -5.477 -2.193 1.00 85.38 85 GLN A N 1
ATOM 661 C CA . GLN A 1 85 ? 8.423 -6.467 -1.121 1.00 85.38 85 GLN A CA 1
ATOM 662 C C . GLN A 1 85 ? 9.480 -6.054 -0.088 1.00 85.38 85 GLN A C 1
ATOM 664 O O . GLN A 1 85 ? 9.263 -6.234 1.111 1.00 85.38 85 GLN A O 1
ATOM 669 N N . ALA A 1 86 ? 10.612 -5.502 -0.532 1.00 86.56 86 ALA A N 1
ATOM 670 C CA . ALA A 1 86 ? 11.670 -5.025 0.351 1.00 86.56 86 ALA A CA 1
ATOM 671 C C . ALA A 1 86 ? 11.226 -3.808 1.178 1.00 86.56 86 ALA A C 1
ATOM 673 O O . ALA A 1 86 ? 11.413 -3.806 2.393 1.00 86.56 86 ALA A O 1
ATOM 674 N N . GLU A 1 87 ? 10.595 -2.807 0.561 1.00 84.31 87 GLU A N 1
ATOM 675 C CA . GLU A 1 87 ? 10.046 -1.643 1.266 1.00 84.31 87 GLU A CA 1
ATOM 676 C C . GLU A 1 87 ? 8.955 -2.048 2.254 1.00 84.31 87 GLU A C 1
ATOM 678 O O . GLU A 1 87 ? 8.919 -1.554 3.380 1.00 84.31 87 GLU A O 1
ATOM 683 N N . PHE A 1 88 ? 8.112 -3.006 1.876 1.00 76.88 88 PHE A N 1
ATOM 684 C CA . PHE A 1 88 ? 7.094 -3.542 2.761 1.00 76.88 88 PHE A CA 1
ATOM 685 C C . PHE A 1 88 ? 7.722 -4.231 3.982 1.00 76.88 88 PHE A C 1
ATOM 687 O O . PHE A 1 88 ? 7.315 -3.938 5.098 1.00 76.88 88 PHE A O 1
ATOM 694 N N . ARG A 1 89 ? 8.775 -5.049 3.820 1.00 78.69 89 ARG A N 1
ATOM 695 C CA . ARG A 1 89 ? 9.521 -5.619 4.963 1.00 78.69 89 ARG A CA 1
ATOM 696 C C . ARG A 1 89 ? 10.158 -4.542 5.845 1.00 78.69 89 ARG A C 1
ATOM 698 O O . ARG A 1 89 ? 9.913 -4.539 7.047 1.00 78.69 89 ARG A O 1
ATOM 705 N N . LYS A 1 90 ? 10.888 -3.584 5.258 1.00 77.31 90 LYS A N 1
ATOM 706 C CA . LYS A 1 90 ? 11.540 -2.483 5.995 1.00 77.31 90 LYS A CA 1
ATOM 707 C C . LYS A 1 90 ? 10.548 -1.681 6.837 1.00 77.31 90 LYS A C 1
ATOM 709 O O . LYS A 1 90 ? 10.882 -1.275 7.945 1.00 77.31 90 LYS A O 1
ATOM 714 N N . ASN A 1 91 ? 9.344 -1.441 6.320 1.00 68.94 91 ASN A N 1
ATOM 715 C CA . ASN A 1 91 ? 8.309 -0.690 7.028 1.00 68.94 91 ASN A CA 1
ATOM 716 C C . ASN A 1 91 ? 7.769 -1.417 8.275 1.00 68.94 91 ASN A C 1
ATOM 718 O O . ASN A 1 91 ? 7.178 -0.756 9.117 1.00 68.94 91 ASN A O 1
ATOM 722 N N . PHE A 1 92 ? 8.007 -2.726 8.422 1.00 65.62 92 PHE A N 1
ATOM 723 C CA . PHE A 1 92 ? 7.635 -3.501 9.615 1.00 65.62 92 PHE A CA 1
ATOM 724 C C . PHE A 1 92 ? 8.835 -3.974 10.442 1.00 65.62 92 PHE A C 1
ATOM 726 O O . PHE A 1 92 ? 8.667 -4.342 11.594 1.00 65.62 92 PHE A O 1
ATOM 733 N N . GLU A 1 93 ? 10.044 -3.965 9.877 1.00 60.53 93 GLU A N 1
ATOM 734 C CA . GLU A 1 93 ? 11.291 -4.249 10.602 1.00 60.53 93 GLU A CA 1
ATOM 735 C C . GLU A 1 93 ? 11.807 -3.019 11.368 1.00 60.53 93 GLU A C 1
ATOM 737 O O . GLU A 1 93 ? 12.460 -3.163 12.396 1.00 60.53 93 GLU A O 1
ATOM 742 N N . ARG A 1 94 ? 11.506 -1.796 10.903 1.00 50.50 94 ARG A N 1
ATOM 743 C CA . ARG A 1 94 ? 11.959 -0.546 11.549 1.00 50.50 94 ARG A CA 1
ATOM 744 C C . ARG A 1 94 ? 11.273 -0.237 12.886 1.00 50.50 94 ARG A C 1
ATOM 746 O O . ARG A 1 94 ? 11.768 0.622 13.608 1.00 50.50 94 ARG A O 1
ATOM 753 N N . GLU A 1 95 ? 10.188 -0.931 13.222 1.00 46.38 95 GLU A N 1
ATOM 754 C CA . GLU A 1 95 ? 9.491 -0.813 14.513 1.00 46.38 95 GLU A CA 1
ATOM 755 C C . GLU A 1 95 ? 9.736 -2.006 15.455 1.00 46.38 95 GLU A C 1
ATOM 757 O O . GLU A 1 95 ? 9.223 -2.015 16.574 1.00 46.38 95 GLU A O 1
ATOM 762 N N . ASP A 1 96 ? 10.622 -2.946 15.089 1.00 41.16 96 ASP A N 1
ATOM 763 C CA . ASP A 1 96 ? 11.221 -3.907 16.029 1.00 41.16 96 ASP A CA 1
ATOM 764 C C . ASP A 1 96 ? 12.252 -3.182 16.942 1.00 41.16 96 ASP A C 1
ATOM 766 O O . ASP A 1 96 ? 13.403 -3.591 17.073 1.00 41.16 96 ASP A O 1
ATOM 770 N N . ILE A 1 97 ? 11.853 -2.084 17.603 1.00 40.06 97 ILE A N 1
ATOM 771 C CA . ILE A 1 97 ? 12.539 -1.549 18.803 1.00 40.06 97 ILE A CA 1
ATOM 772 C C . ILE A 1 97 ? 12.148 -2.387 20.039 1.00 40.06 97 ILE A C 1
ATOM 774 O O . ILE A 1 97 ? 12.554 -2.116 21.165 1.00 40.06 97 ILE A O 1
ATOM 778 N N . TYR A 1 98 ? 11.405 -3.478 19.849 1.00 39.28 98 TYR A N 1
ATOM 779 C CA . TYR A 1 98 ? 11.419 -4.557 20.818 1.00 39.28 98 TYR A CA 1
ATOM 780 C C . TYR A 1 98 ? 12.684 -5.389 20.621 1.00 39.28 98 TYR A C 1
ATOM 782 O O . TYR A 1 98 ? 12.892 -5.921 19.526 1.00 39.28 98 TYR A O 1
ATOM 790 N N . PRO A 1 99 ? 13.511 -5.577 21.666 1.00 35.53 99 PRO A N 1
ATOM 791 C CA . PRO A 1 99 ? 14.503 -6.628 21.624 1.00 35.53 99 PRO A CA 1
ATOM 792 C C . PRO A 1 99 ? 13.730 -7.927 21.408 1.00 35.53 99 PRO A C 1
ATOM 794 O O . PRO A 1 99 ? 12.970 -8.369 22.273 1.00 35.53 99 PRO A O 1
ATOM 797 N N . LYS A 1 100 ? 13.896 -8.538 20.230 1.00 39.03 100 LYS A N 1
ATOM 798 C CA . LYS A 1 100 ? 13.591 -9.956 20.060 1.00 39.03 100 LYS A CA 1
ATOM 799 C C . LYS A 1 100 ? 14.295 -10.650 21.215 1.00 39.03 100 LYS A C 1
ATOM 801 O O . LYS A 1 100 ? 15.505 -10.499 21.374 1.00 39.03 100 LYS A O 1
ATOM 806 N N . SER A 1 101 ? 13.518 -11.316 22.064 1.00 41.91 101 SER A N 1
ATOM 807 C CA . SER A 1 101 ? 14.007 -12.123 23.176 1.00 41.91 101 SER A CA 1
ATOM 808 C C . SER A 1 101 ? 15.193 -12.961 22.691 1.00 41.91 101 SER A C 1
ATOM 810 O O . SER A 1 101 ? 15.000 -13.908 21.928 1.00 41.91 101 SER A O 1
ATOM 812 N N . GLY A 1 102 ? 16.415 -12.563 23.047 1.00 35.66 102 GLY A N 1
ATOM 813 C CA . GLY A 1 102 ? 17.608 -13.188 22.479 1.00 35.66 102 GLY A CA 1
ATOM 814 C C . GLY A 1 102 ? 18.934 -12.445 22.626 1.00 35.66 102 GLY A C 1
ATOM 815 O O . GLY A 1 102 ? 19.958 -13.038 22.309 1.00 35.66 102 GLY A O 1
ATOM 816 N N . SER A 1 103 ? 18.983 -11.203 23.117 1.00 33.94 103 S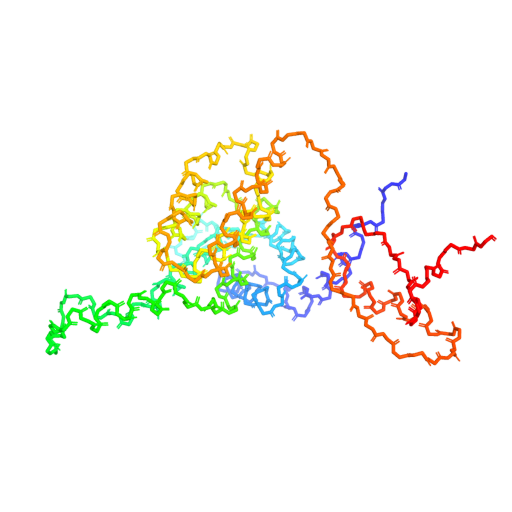ER A N 1
ATOM 817 C CA . SER A 1 103 ? 20.271 -10.565 23.414 1.00 33.94 103 SER A CA 1
ATOM 818 C C . SER A 1 103 ? 20.204 -9.734 24.687 1.00 33.94 103 SER A C 1
ATOM 820 O O . SER A 1 103 ? 19.330 -8.890 24.860 1.00 33.94 103 SER A O 1
ATOM 822 N N . CYS A 1 104 ? 21.108 -10.086 25.595 1.00 39.38 104 CYS A N 1
ATOM 823 C CA . CYS A 1 104 ? 21.332 -9.584 26.938 1.00 39.38 104 CYS A CA 1
ATOM 824 C C . CYS A 1 104 ? 21.151 -8.068 27.062 1.00 39.38 104 CYS A C 1
ATOM 826 O O . CYS A 1 104 ? 21.928 -7.341 26.464 1.00 39.38 104 CYS A O 1
ATOM 828 N N . LEU A 1 105 ? 20.175 -7.630 27.862 1.00 38.59 105 LEU A N 1
ATOM 829 C CA . LEU A 1 105 ? 20.222 -6.568 28.881 1.00 38.59 105 LEU A CA 1
ATOM 830 C C . LEU A 1 105 ? 18.842 -6.595 29.582 1.00 38.59 105 LEU A C 1
ATOM 832 O O . LEU A 1 105 ? 17.825 -6.768 28.923 1.00 38.59 105 LEU A O 1
ATOM 836 N N . GLU A 1 106 ? 18.854 -6.575 30.916 1.00 34.06 106 GLU A N 1
ATOM 837 C CA . GLU A 1 106 ? 17.770 -6.833 31.889 1.00 34.06 106 GLU A CA 1
ATOM 838 C C . GLU A 1 106 ? 16.306 -6.966 31.386 1.00 34.06 106 GLU A C 1
ATOM 840 O O . GLU A 1 106 ? 15.769 -6.055 30.754 1.00 34.06 106 GLU A O 1
ATOM 845 N N . PRO A 1 107 ? 15.583 -8.052 31.742 1.00 40.44 107 PRO A N 1
ATOM 846 C CA . PRO A 1 107 ? 14.174 -8.181 31.393 1.00 40.44 107 PRO A CA 1
ATOM 847 C C . PRO A 1 107 ? 13.361 -7.105 32.123 1.00 40.44 107 PRO A C 1
ATOM 849 O O . PRO A 1 107 ? 13.277 -7.114 33.351 1.00 40.44 107 PRO A O 1
ATOM 852 N N . VAL A 1 108 ? 12.702 -6.215 31.379 1.00 50.25 108 VAL A N 1
ATOM 853 C CA . VAL A 1 108 ? 11.644 -5.351 31.921 1.00 50.25 108 VAL A CA 1
ATOM 854 C C . VAL A 1 108 ? 10.491 -6.264 32.354 1.00 50.25 108 VAL A C 1
ATOM 856 O O . VAL A 1 108 ? 9.662 -6.675 31.548 1.00 50.25 108 VAL A O 1
ATOM 859 N N . ARG A 1 109 ? 10.484 -6.660 33.632 1.00 52.78 109 ARG A N 1
ATOM 860 C CA . ARG A 1 109 ? 9.496 -7.578 34.237 1.00 52.78 109 ARG A CA 1
ATOM 861 C C . ARG A 1 109 ? 8.190 -6.890 34.640 1.00 52.78 109 ARG A C 1
ATOM 863 O O . ARG A 1 109 ? 7.304 -7.547 35.182 1.00 52.78 109 ARG A O 1
ATOM 870 N N . ASP A 1 110 ? 8.062 -5.586 34.412 1.00 63.38 110 ASP A N 1
ATOM 871 C CA . ASP A 1 110 ? 6.870 -4.848 34.810 1.00 63.38 110 ASP A CA 1
ATOM 872 C C . ASP A 1 110 ? 5.788 -4.948 33.726 1.00 63.38 110 ASP A C 1
ATOM 874 O O . ASP A 1 110 ? 5.831 -4.271 32.696 1.00 63.38 110 ASP A O 1
ATOM 878 N N . VAL A 1 111 ? 4.802 -5.815 33.974 1.00 69.31 111 VAL A N 1
ATOM 879 C CA . VAL A 1 111 ? 3.631 -6.040 33.110 1.00 69.31 111 VAL A CA 1
ATOM 880 C C . VAL A 1 111 ? 2.943 -4.718 32.754 1.00 69.31 111 VAL A C 1
ATOM 882 O O . VAL A 1 111 ? 2.486 -4.547 31.629 1.00 69.31 111 VAL A O 1
ATOM 885 N N . ARG A 1 112 ? 2.962 -3.732 33.661 1.00 69.44 112 ARG A N 1
ATOM 886 C CA . ARG A 1 112 ? 2.362 -2.411 33.427 1.00 69.44 112 ARG A CA 1
ATOM 887 C C . ARG A 1 112 ? 3.094 -1.605 32.359 1.00 69.44 112 ARG A C 1
ATOM 889 O O . ARG A 1 112 ? 2.456 -0.844 31.640 1.00 69.44 112 ARG A O 1
ATOM 896 N N . VAL A 1 113 ? 4.415 -1.747 32.252 1.00 71.69 113 VAL A N 1
ATOM 897 C CA . VAL A 1 113 ? 5.208 -1.096 31.197 1.00 71.69 113 VAL A CA 1
ATOM 898 C C . VAL A 1 113 ? 4.924 -1.766 29.854 1.00 71.69 113 VAL A C 1
ATOM 900 O O . VAL A 1 113 ? 4.733 -1.077 28.857 1.00 71.69 113 VAL A O 1
ATOM 903 N N . ILE A 1 114 ? 4.807 -3.097 29.839 1.00 70.19 114 ILE A N 1
ATOM 904 C CA . ILE A 1 114 ? 4.448 -3.860 28.636 1.00 70.19 114 ILE A CA 1
ATOM 905 C C . ILE A 1 114 ? 3.052 -3.464 28.133 1.00 70.19 114 ILE A C 1
ATOM 907 O O . ILE A 1 114 ? 2.886 -3.228 26.937 1.00 70.19 114 ILE A O 1
ATOM 911 N N . ASP A 1 115 ? 2.067 -3.350 29.025 1.00 76.00 115 ASP A N 1
ATOM 912 C CA . ASP A 1 115 ? 0.701 -2.964 28.659 1.00 76.00 115 ASP A CA 1
ATOM 913 C C . ASP A 1 115 ? 0.623 -1.516 28.156 1.00 76.00 115 ASP A C 1
ATOM 915 O O . ASP A 1 115 ? -0.004 -1.266 27.129 1.00 76.00 115 ASP A O 1
ATOM 919 N N . ARG A 1 116 ? 1.337 -0.574 28.792 1.00 75.50 116 ARG A N 1
ATOM 920 C CA . ARG A 1 116 ? 1.417 0.820 28.316 1.00 75.50 116 ARG A CA 1
ATOM 921 C C . ARG A 1 116 ? 2.031 0.929 26.925 1.00 75.50 116 ARG A C 1
ATOM 923 O O . ARG A 1 116 ? 1.471 1.602 26.070 1.00 75.50 116 ARG A O 1
ATOM 930 N N . LEU A 1 117 ? 3.144 0.238 26.675 1.00 74.00 117 LEU A N 1
ATOM 931 C CA . LEU A 1 117 ? 3.782 0.252 25.356 1.00 74.00 117 LEU A CA 1
ATOM 932 C C . LEU A 1 117 ? 2.879 -0.384 24.286 1.00 74.00 117 LEU A C 1
ATOM 934 O O . LEU A 1 117 ? 2.822 0.094 23.155 1.00 74.00 117 LEU A O 1
ATOM 938 N N . ARG A 1 118 ? 2.125 -1.436 24.636 1.00 76.00 118 ARG A N 1
ATOM 939 C CA . ARG A 1 118 ? 1.117 -2.021 23.737 1.00 76.00 118 ARG A CA 1
ATOM 940 C C . ARG A 1 118 ? 0.002 -1.031 23.418 1.00 76.00 118 ARG A C 1
ATOM 942 O O . ARG A 1 118 ? -0.374 -0.906 22.257 1.00 76.00 118 ARG A O 1
ATOM 949 N N . GLU A 1 119 ? -0.519 -0.324 24.417 1.00 77.56 119 GLU A N 1
ATOM 950 C CA . GLU A 1 119 ? -1.526 0.720 24.211 1.00 77.56 119 GLU A CA 1
ATOM 951 C C . GLU A 1 119 ? -0.996 1.869 23.344 1.00 77.56 119 GLU A C 1
ATOM 953 O O . GLU A 1 119 ? -1.718 2.353 22.471 1.00 77.56 119 GLU A O 1
ATOM 958 N N . GLU A 1 120 ? 0.259 2.284 23.530 1.00 78.75 120 GLU A N 1
ATOM 959 C CA . GLU A 1 120 ? 0.906 3.298 22.690 1.00 78.75 120 GLU A CA 1
ATOM 960 C C . GLU A 1 120 ? 0.982 2.854 21.226 1.00 78.75 120 GLU A C 1
ATOM 962 O O . GLU A 1 120 ? 0.617 3.625 20.342 1.00 78.75 120 GLU A O 1
ATOM 967 N N . GLN A 1 121 ? 1.353 1.599 20.961 1.00 77.44 121 GLN A N 1
ATOM 968 C CA . GLN A 1 121 ? 1.418 1.046 19.603 1.00 77.44 121 GLN A CA 1
ATOM 969 C C . GLN A 1 121 ? 0.035 0.907 18.947 1.00 77.44 121 GLN A C 1
ATOM 971 O O . GLN A 1 121 ? -0.168 1.276 17.788 1.00 77.44 121 GLN A O 1
ATOM 976 N N . LEU A 1 122 ? -0.966 0.434 19.696 1.00 78.88 122 LEU A N 1
ATOM 977 C CA . LEU A 1 122 ? -2.348 0.326 19.208 1.00 78.88 122 LEU A CA 1
ATOM 978 C C . LEU A 1 122 ? -2.945 1.685 18.821 1.00 78.88 122 LEU A C 1
ATOM 980 O O . LEU A 1 122 ? -3.831 1.752 17.968 1.00 78.88 122 LEU A O 1
ATOM 984 N N . ASN A 1 123 ? -2.465 2.757 19.453 1.00 75.25 123 ASN A N 1
ATOM 985 C CA . ASN A 1 123 ? -2.973 4.113 19.287 1.00 75.25 123 ASN A CA 1
ATOM 986 C C . ASN A 1 123 ? -2.012 5.040 18.530 1.00 75.25 123 ASN A C 1
ATOM 988 O O . ASN A 1 123 ? -2.320 6.225 18.358 1.00 75.25 123 ASN A O 1
ATOM 992 N N . ALA A 1 124 ? -0.874 4.518 18.069 1.00 75.56 124 ALA A N 1
ATOM 993 C CA . ALA A 1 124 ? 0.100 5.275 17.308 1.00 75.56 124 ALA A CA 1
ATOM 994 C C . ALA A 1 124 ? -0.522 5.805 16.008 1.00 75.56 124 ALA A C 1
ATOM 996 O O . ALA A 1 124 ? -1.454 5.235 15.432 1.00 75.56 124 ALA A O 1
ATOM 997 N N . LYS A 1 125 ? -0.011 6.945 15.545 1.00 69.06 125 LYS A N 1
ATOM 998 C CA . LYS A 1 125 ? -0.386 7.501 14.244 1.00 69.06 125 LYS A CA 1
ATOM 999 C C . LYS A 1 125 ? 0.562 6.963 13.181 1.00 69.06 125 LYS A C 1
ATOM 1001 O O . LYS A 1 125 ? 1.761 6.888 13.453 1.00 69.06 125 LYS A O 1
ATOM 1006 N N . PRO A 1 126 ? 0.075 6.653 11.970 1.00 63.19 126 PRO A N 1
ATOM 1007 C CA . PRO A 1 126 ? 0.951 6.214 10.907 1.00 63.19 126 PRO A CA 1
ATOM 1008 C C . PRO A 1 126 ? 1.993 7.268 10.582 1.00 63.19 126 PRO A C 1
ATOM 1010 O O . PRO A 1 126 ? 1.680 8.447 10.393 1.00 63.19 126 PRO A O 1
ATOM 1013 N N . SER A 1 127 ? 3.240 6.818 10.445 1.00 75.06 127 SER A N 1
ATOM 1014 C CA . SER A 1 127 ? 4.236 7.596 9.726 1.00 75.06 127 SER A CA 1
ATOM 1015 C C . SER A 1 127 ? 3.692 7.865 8.326 1.00 75.06 127 SER A C 1
ATOM 1017 O O . SER A 1 127 ? 3.307 6.928 7.620 1.00 75.06 127 SER A O 1
ATOM 1019 N N . GLY A 1 128 ? 3.676 9.134 7.901 1.00 79.69 128 GLY A N 1
ATOM 1020 C CA . GLY A 1 128 ? 3.191 9.511 6.568 1.00 79.69 128 GLY A CA 1
ATOM 1021 C C . GLY A 1 128 ? 3.871 8.709 5.453 1.00 79.69 128 GLY A C 1
ATOM 1022 O O . GLY A 1 128 ? 3.257 8.413 4.435 1.00 79.69 128 GLY A O 1
ATOM 1023 N N . ARG A 1 129 ? 5.108 8.249 5.687 1.00 85.44 129 ARG A N 1
ATOM 1024 C CA . ARG A 1 129 ? 5.834 7.369 4.768 1.00 85.44 129 ARG A CA 1
ATOM 1025 C C . ARG A 1 129 ? 5.185 5.991 4.613 1.00 85.44 129 ARG A C 1
ATOM 1027 O O . ARG A 1 129 ? 5.076 5.535 3.478 1.00 85.44 129 ARG A O 1
ATOM 1034 N N . LEU A 1 130 ? 4.771 5.332 5.703 1.00 86.25 130 LEU A N 1
ATOM 1035 C CA . LEU A 1 130 ? 4.100 4.024 5.642 1.00 86.25 130 LEU A CA 1
ATOM 1036 C C . LEU A 1 130 ? 2.804 4.165 4.848 1.00 86.25 130 LEU A C 1
ATOM 1038 O O . LEU A 1 130 ? 2.639 3.490 3.835 1.00 86.25 130 LEU A O 1
ATOM 1042 N N . LEU A 1 131 ? 1.947 5.104 5.254 1.00 88.62 131 LEU A N 1
ATOM 1043 C CA . LEU A 1 131 ? 0.657 5.336 4.611 1.00 88.62 131 LEU A CA 1
ATOM 1044 C C . LEU A 1 131 ? 0.817 5.601 3.109 1.00 88.62 131 LEU A C 1
ATOM 1046 O O . LEU A 1 131 ? 0.165 4.953 2.293 1.00 88.62 131 LEU A O 1
ATOM 1050 N N . ASN A 1 132 ? 1.727 6.501 2.733 1.00 91.00 132 ASN A N 1
ATOM 1051 C CA . ASN A 1 132 ? 1.967 6.832 1.329 1.00 91.00 132 ASN A CA 1
ATOM 1052 C C . ASN A 1 132 ? 2.562 5.653 0.542 1.00 91.00 132 ASN A C 1
ATOM 1054 O O . ASN A 1 132 ? 2.218 5.471 -0.623 1.00 91.00 132 ASN A O 1
ATOM 1058 N N . SER A 1 133 ? 3.407 4.827 1.169 1.00 91.94 133 SER A N 1
ATOM 1059 C CA . SER A 1 133 ? 3.934 3.601 0.549 1.00 91.94 133 SER A CA 1
ATOM 1060 C C . SER A 1 133 ? 2.818 2.600 0.268 1.00 91.94 133 SER A C 1
ATOM 1062 O O . SER A 1 133 ? 2.747 2.055 -0.830 1.00 91.94 133 SER A O 1
ATOM 1064 N N . ILE A 1 134 ? 1.916 2.386 1.232 1.00 91.81 134 ILE A N 1
ATOM 1065 C CA . ILE A 1 134 ? 0.766 1.493 1.062 1.00 91.81 134 ILE A CA 1
ATOM 1066 C C . ILE A 1 134 ? -0.178 2.013 -0.025 1.00 91.81 134 ILE A C 1
ATOM 1068 O O . ILE A 1 134 ? -0.596 1.237 -0.883 1.00 91.81 134 ILE A O 1
ATOM 1072 N N . LYS A 1 135 ? -0.464 3.320 -0.036 1.00 91.12 135 LYS A N 1
ATOM 1073 C CA . LYS A 1 135 ? -1.279 3.949 -1.084 1.00 91.12 135 LYS A CA 1
ATOM 1074 C C . LYS A 1 135 ? -0.673 3.739 -2.466 1.00 91.12 135 LYS A C 1
ATOM 1076 O O . LYS A 1 135 ? -1.371 3.280 -3.361 1.00 91.12 135 LYS A O 1
ATOM 1081 N N . PHE A 1 136 ? 0.628 3.982 -2.622 1.00 94.19 136 PHE A N 1
ATOM 1082 C CA . PHE A 1 136 ? 1.291 3.782 -3.908 1.00 94.19 136 PHE A CA 1
ATOM 1083 C C . PHE A 1 136 ? 1.280 2.314 -4.359 1.00 94.19 136 PHE A C 1
ATOM 1085 O O . PHE A 1 136 ? 1.025 2.030 -5.524 1.00 94.19 136 PHE A O 1
ATOM 1092 N N . ILE A 1 137 ? 1.471 1.365 -3.438 1.00 93.50 137 ILE A N 1
ATOM 1093 C CA . ILE A 1 137 ? 1.320 -0.069 -3.730 1.00 93.50 137 ILE A CA 1
ATOM 1094 C C . ILE A 1 137 ? -0.104 -0.393 -4.220 1.00 93.50 137 ILE A C 1
ATOM 1096 O O . ILE A 1 137 ? -0.263 -1.188 -5.148 1.00 93.50 137 ILE A O 1
ATOM 1100 N N . GLY A 1 138 ? -1.128 0.235 -3.636 1.00 93.38 138 GLY A N 1
ATOM 1101 C CA . GLY A 1 138 ? -2.512 0.128 -4.102 1.00 93.38 138 GLY A CA 1
ATOM 1102 C C . GLY A 1 138 ? -2.700 0.650 -5.530 1.00 93.38 138 GLY A C 1
ATOM 1103 O O . GLY A 1 138 ? -3.285 -0.045 -6.357 1.00 93.38 138 GLY A O 1
ATOM 1104 N N . GLU A 1 139 ? -2.125 1.808 -5.859 1.00 93.31 139 GLU A N 1
ATOM 1105 C CA . GLU A 1 139 ? -2.153 2.359 -7.225 1.00 93.31 139 GLU A CA 1
ATOM 1106 C C . GLU A 1 139 ? -1.453 1.433 -8.235 1.00 93.31 139 GLU A C 1
ATOM 1108 O O . GLU A 1 139 ? -1.965 1.181 -9.324 1.00 93.31 139 GLU A O 1
ATOM 1113 N N . LEU A 1 140 ? -0.319 0.826 -7.862 1.00 93.25 140 LEU A N 1
ATOM 1114 C CA . LEU A 1 140 ? 0.369 -0.156 -8.710 1.00 93.25 140 LEU A CA 1
ATOM 1115 C C . LEU A 1 140 ? -0.487 -1.401 -8.999 1.00 93.25 140 LEU A C 1
ATOM 1117 O O . LEU A 1 140 ? -0.350 -2.017 -10.063 1.00 93.25 140 LEU A O 1
ATOM 1121 N N . PHE A 1 141 ? -1.364 -1.795 -8.074 1.00 92.81 141 PHE A N 1
ATOM 1122 C CA . PHE A 1 141 ? -2.344 -2.854 -8.316 1.00 92.81 141 PHE A CA 1
ATOM 1123 C C . PHE A 1 141 ? -3.433 -2.408 -9.302 1.00 92.81 141 PHE A C 1
ATOM 1125 O O . PHE A 1 141 ? -3.749 -3.156 -10.232 1.00 92.81 141 PHE A O 1
ATOM 1132 N N . LEU A 1 142 ? -3.958 -1.186 -9.162 1.00 90.38 142 LEU A N 1
ATOM 1133 C CA . LEU A 1 142 ? -4.957 -0.638 -10.087 1.00 90.38 142 LEU A CA 1
ATOM 1134 C C . LEU A 1 142 ? -4.406 -0.517 -11.517 1.00 90.38 142 LEU A C 1
ATOM 1136 O O . LEU A 1 142 ? -5.068 -0.947 -12.464 1.00 90.38 142 LEU A O 1
ATOM 1140 N N . SER A 1 143 ? -3.146 -0.096 -11.668 1.00 88.62 143 SER A N 1
ATOM 1141 C CA . SER A 1 143 ? -2.429 -0.045 -12.955 1.00 88.62 143 SER A CA 1
ATOM 1142 C C . SER A 1 143 ? -1.979 -1.416 -13.488 1.00 88.62 143 SER A C 1
ATOM 1144 O O . SER A 1 143 ? -1.272 -1.494 -14.492 1.00 88.62 143 SER A O 1
ATOM 1146 N N . LYS A 1 144 ? -2.382 -2.522 -12.841 1.00 89.19 144 LYS A N 1
ATOM 1147 C CA . LYS A 1 144 ? -2.075 -3.921 -13.215 1.00 89.19 144 LYS A CA 1
ATOM 1148 C C . LYS A 1 144 ? -0.575 -4.267 -13.221 1.00 89.19 144 LYS A C 1
ATOM 1150 O O . LYS A 1 144 ? -0.161 -5.293 -13.774 1.00 89.19 144 LYS A O 1
ATOM 1155 N N . VAL A 1 145 ? 0.248 -3.454 -12.555 1.00 89.94 145 VAL A N 1
ATOM 1156 C CA . VAL A 1 145 ? 1.690 -3.685 -12.366 1.00 89.94 145 VAL A CA 1
ATOM 1157 C C . VAL A 1 145 ? 1.933 -4.739 -11.286 1.00 89.94 145 VAL A C 1
ATOM 1159 O O . VAL A 1 145 ? 2.803 -5.598 -11.428 1.00 89.94 145 VAL A O 1
ATOM 1162 N N . LEU A 1 146 ? 1.118 -4.739 -10.232 1.00 90.19 146 LEU A N 1
ATOM 1163 C CA . LEU A 1 146 ? 1.117 -5.783 -9.208 1.00 90.19 146 LEU A CA 1
ATOM 1164 C C . LEU A 1 146 ? -0.002 -6.798 -9.446 1.00 90.19 146 LEU A C 1
ATOM 1166 O O . LEU A 1 146 ? -1.056 -6.486 -9.993 1.00 90.19 146 LEU A O 1
ATOM 1170 N N . GLN A 1 147 ? 0.248 -8.040 -9.034 1.00 87.75 147 GLN A N 1
ATOM 1171 C CA . GLN A 1 147 ? -0.747 -9.110 -9.069 1.00 87.75 147 GLN A CA 1
ATOM 1172 C C . GLN A 1 147 ? -1.555 -9.152 -7.770 1.00 87.75 147 GLN A C 1
ATOM 1174 O O . GLN A 1 147 ? -1.079 -8.757 -6.706 1.00 87.75 147 GLN A O 1
ATOM 1179 N N . GLU A 1 148 ? -2.742 -9.745 -7.845 1.00 88.12 148 GLU A N 1
ATOM 1180 C CA . GLU A 1 148 ? -3.665 -9.971 -6.727 1.00 88.12 148 GLU A CA 1
ATOM 1181 C C . GLU A 1 148 ? -2.983 -10.599 -5.493 1.00 88.12 148 GLU A C 1
ATOM 1183 O O . GLU A 1 148 ? -3.142 -10.128 -4.366 1.00 88.12 148 GLU A O 1
ATOM 1188 N N . LYS A 1 149 ? -2.119 -11.604 -5.708 1.00 87.25 149 LYS A N 1
ATOM 1189 C CA . LYS A 1 149 ? -1.351 -12.270 -4.640 1.00 87.25 149 LYS A CA 1
ATOM 1190 C C . LYS A 1 149 ? -0.531 -11.292 -3.794 1.00 87.25 149 LYS A C 1
ATOM 1192 O O . LYS A 1 149 ? -0.408 -11.491 -2.585 1.00 87.25 149 LYS A O 1
ATOM 1197 N N . ALA A 1 150 ? 0.025 -10.247 -4.413 1.00 86.94 150 ALA A N 1
ATOM 1198 C CA . ALA A 1 150 ? 0.781 -9.223 -3.701 1.00 86.94 150 ALA A CA 1
ATOM 1199 C C . ALA A 1 150 ? -0.138 -8.410 -2.777 1.00 86.94 150 ALA A C 1
ATOM 1201 O O . ALA A 1 150 ? 0.217 -8.203 -1.620 1.00 86.94 150 ALA A O 1
ATOM 1202 N N . MET A 1 151 ? -1.349 -8.052 -3.226 1.00 90.25 151 MET A N 1
ATOM 1203 C CA . MET A 1 151 ? -2.311 -7.325 -2.387 1.00 90.25 151 MET A CA 1
ATOM 1204 C C . MET A 1 151 ? -2.811 -8.159 -1.213 1.00 90.25 151 MET A C 1
ATOM 1206 O O . MET A 1 151 ? -2.807 -7.679 -0.081 1.00 90.25 151 MET A O 1
ATOM 1210 N N . HIS A 1 152 ? -3.141 -9.433 -1.430 1.00 89.81 152 HIS A N 1
ATOM 1211 C CA . HIS A 1 152 ? -3.505 -10.333 -0.330 1.00 89.81 152 HIS A CA 1
ATOM 1212 C C . HIS A 1 152 ? -2.368 -10.532 0.679 1.00 89.81 152 HIS A C 1
ATOM 1214 O O . HIS A 1 152 ? -2.614 -10.757 1.867 1.00 89.81 152 HIS A O 1
ATOM 1220 N N . CYS A 1 153 ? -1.111 -10.483 0.231 1.00 88.62 153 CYS A N 1
ATOM 1221 C CA . CYS A 1 153 ? 0.041 -10.481 1.128 1.00 88.62 153 CYS A CA 1
ATOM 1222 C C . CYS A 1 153 ? 0.087 -9.188 1.955 1.00 88.62 153 CYS A C 1
ATOM 1224 O O . CYS A 1 153 ? 0.199 -9.252 3.181 1.00 88.62 153 CYS A O 1
ATOM 1226 N N . CYS A 1 154 ? -0.090 -8.034 1.304 1.00 89.81 154 CYS A N 1
ATOM 1227 C CA . CYS A 1 154 ? -0.094 -6.739 1.973 1.00 89.81 154 CYS A CA 1
ATOM 1228 C C . CYS A 1 154 ? -1.205 -6.623 3.026 1.00 89.81 154 CYS A C 1
ATOM 1230 O O . CYS A 1 154 ? -0.927 -6.284 4.175 1.00 89.81 154 CYS A O 1
ATOM 1232 N N . ILE A 1 155 ? -2.441 -6.984 2.673 1.00 92.69 155 ILE A N 1
ATOM 1233 C CA . ILE A 1 155 ? -3.594 -6.950 3.584 1.00 92.69 155 ILE A CA 1
ATOM 1234 C C . ILE A 1 155 ? -3.356 -7.846 4.805 1.00 92.69 155 ILE A C 1
ATOM 1236 O O . ILE A 1 155 ? -3.527 -7.404 5.940 1.00 92.69 155 ILE A O 1
ATOM 1240 N N . ARG A 1 156 ? -2.906 -9.093 4.592 1.00 91.19 156 ARG A N 1
ATOM 1241 C CA . ARG A 1 156 ? -2.628 -10.027 5.695 1.00 91.19 156 ARG A CA 1
ATOM 1242 C C . ARG A 1 156 ? -1.564 -9.500 6.644 1.00 91.19 156 ARG A C 1
ATOM 1244 O O . ARG A 1 156 ? -1.720 -9.651 7.849 1.00 91.19 156 ARG A O 1
ATOM 1251 N N . ARG A 1 157 ? -0.501 -8.885 6.126 1.00 88.88 157 ARG A N 1
ATOM 1252 C CA . ARG A 1 157 ? 0.567 -8.344 6.971 1.00 88.88 157 ARG A CA 1
ATOM 1253 C C . ARG A 1 157 ? 0.088 -7.164 7.812 1.00 88.88 157 ARG A C 1
ATOM 1255 O O . ARG A 1 157 ? 0.376 -7.138 9.001 1.00 88.88 157 ARG A O 1
ATOM 1262 N N . LEU A 1 158 ? -0.671 -6.237 7.222 1.00 91.06 158 LEU A N 1
ATOM 1263 C CA . LEU A 1 158 ? -1.231 -5.094 7.954 1.00 91.06 158 LEU A CA 1
ATOM 1264 C C . LEU A 1 158 ? -2.177 -5.556 9.077 1.00 91.06 158 LEU A C 1
ATOM 1266 O O . LEU A 1 158 ? -2.120 -5.027 10.184 1.00 91.06 158 LEU A O 1
ATOM 1270 N N . LEU A 1 159 ? -2.992 -6.587 8.819 1.00 91.38 159 LEU A N 1
ATOM 1271 C CA . LEU A 1 159 ? -3.844 -7.217 9.837 1.00 91.38 159 LEU A CA 1
ATOM 1272 C C . LEU A 1 159 ? -3.040 -7.923 10.935 1.00 91.38 159 LEU A C 1
ATOM 1274 O O . LEU A 1 159 ? -3.419 -7.854 12.099 1.00 91.38 159 LEU A O 1
ATOM 1278 N N . GLN A 1 160 ? -1.947 -8.601 10.573 1.00 88.62 160 GLN A N 1
ATOM 1279 C CA . GLN A 1 160 ? -1.091 -9.321 11.521 1.00 88.62 160 GLN A CA 1
ATOM 1280 C C . GLN A 1 160 ? -0.368 -8.394 12.497 1.00 88.62 160 GLN A C 1
ATOM 1282 O O . GLN A 1 160 ? -0.205 -8.775 13.653 1.00 88.62 160 GLN A O 1
ATOM 1287 N N . ASN A 1 161 ? 0.065 -7.211 12.055 1.00 86.19 161 ASN A N 1
ATOM 1288 C CA . ASN A 1 161 ? 0.696 -6.255 12.965 1.00 86.19 161 ASN A CA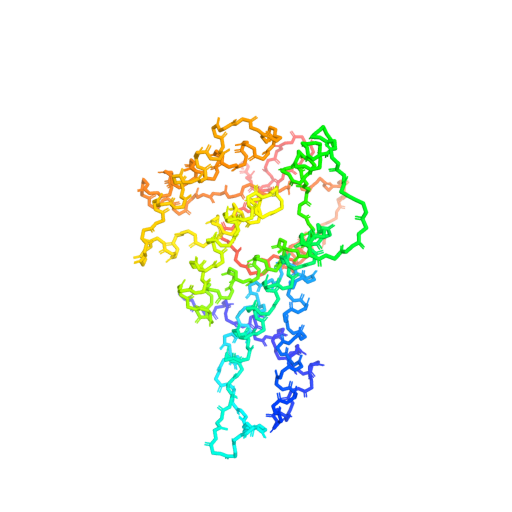 1
ATOM 1289 C C . ASN A 1 161 ? -0.335 -5.659 13.931 1.00 86.19 161 ASN A C 1
ATOM 1291 O O . ASN A 1 161 ? -0.091 -5.602 15.133 1.00 86.19 161 ASN A O 1
ATOM 1295 N N . GLY A 1 162 ? -1.511 -5.271 13.418 1.00 85.50 162 GLY A N 1
ATOM 1296 C CA . GLY A 1 162 ? -2.664 -4.880 14.236 1.00 85.50 162 GLY A CA 1
ATOM 1297 C C . GLY A 1 162 ? -2.503 -3.587 15.050 1.00 85.50 162 GLY A C 1
ATOM 1298 O O . GLY A 1 162 ? -3.388 -3.275 15.856 1.00 85.50 162 GLY A O 1
ATOM 1299 N N . ASP A 1 163 ? -1.411 -2.855 14.836 1.00 87.31 163 ASP A N 1
ATOM 1300 C CA . ASP A 1 163 ? -1.104 -1.529 15.368 1.00 87.31 163 ASP A CA 1
ATOM 1301 C C . ASP A 1 163 ? -1.925 -0.437 14.665 1.00 87.31 163 ASP A C 1
ATOM 1303 O O . ASP A 1 163 ? -2.482 -0.634 13.577 1.00 87.31 163 ASP A O 1
ATOM 1307 N N . GLY A 1 164 ? -2.019 0.733 15.298 1.00 87.31 164 GLY A N 1
ATOM 1308 C CA . GLY A 1 164 ? -2.784 1.861 14.763 1.00 87.31 164 GLY A CA 1
ATOM 1309 C C . GLY A 1 164 ? -2.371 2.273 13.341 1.00 87.31 164 GLY A C 1
ATOM 1310 O O . GLY A 1 164 ? -3.240 2.333 12.463 1.00 87.31 164 GLY A O 1
ATOM 1311 N N . PRO A 1 165 ? -1.068 2.491 13.080 1.00 88.81 165 PRO A N 1
ATOM 1312 C CA . PRO A 1 165 ? -0.528 2.799 11.760 1.00 88.81 165 PRO A CA 1
ATOM 1313 C C . PRO A 1 165 ? -0.905 1.804 10.662 1.00 88.81 165 PRO A C 1
ATOM 1315 O O . PRO A 1 165 ? -1.362 2.215 9.586 1.00 88.81 165 PRO A O 1
ATOM 1318 N N . SER A 1 166 ? -0.717 0.505 10.914 1.00 90.38 166 SER A N 1
ATOM 1319 C CA . SER A 1 166 ? -1.025 -0.535 9.929 1.00 90.38 166 SER A CA 1
ATOM 1320 C C . SER A 1 166 ? -2.518 -0.613 9.640 1.00 90.38 166 SER A C 1
ATOM 1322 O O . SER A 1 166 ? -2.911 -0.723 8.479 1.00 90.38 166 SER A O 1
ATOM 1324 N N . LEU A 1 167 ? -3.362 -0.525 10.672 1.00 92.62 167 LEU A N 1
ATOM 1325 C CA . LEU A 1 167 ? -4.813 -0.604 10.512 1.00 92.62 167 LEU A CA 1
ATOM 1326 C C . LEU A 1 167 ? -5.386 0.615 9.781 1.00 92.62 167 LEU A C 1
ATOM 1328 O O . LEU A 1 167 ? -6.244 0.455 8.916 1.00 92.62 167 LEU A O 1
ATOM 1332 N N . GLU A 1 168 ? -4.892 1.820 10.063 1.00 92.12 168 GLU A N 1
ATOM 1333 C CA . GLU A 1 168 ? -5.286 3.026 9.325 1.00 92.12 168 GLU A CA 1
ATOM 1334 C C . GLU A 1 168 ? -4.854 2.946 7.854 1.00 92.12 168 GLU A C 1
ATOM 1336 O O . GLU A 1 168 ? -5.657 3.200 6.956 1.00 92.12 168 GLU A O 1
ATOM 1341 N N . SER A 1 169 ? -3.621 2.496 7.597 1.00 92.44 169 SER A N 1
ATOM 1342 C CA . SER A 1 169 ? -3.122 2.289 6.231 1.00 92.44 169 SER A CA 1
ATOM 1343 C C . SER A 1 169 ? -3.916 1.218 5.478 1.00 92.44 169 SER A C 1
ATOM 1345 O O . SER A 1 169 ? -4.153 1.353 4.279 1.00 92.44 169 SER A O 1
ATOM 1347 N N . LEU A 1 170 ? -4.361 0.167 6.172 1.00 94.38 170 LEU A N 1
ATOM 1348 C CA . LEU A 1 170 ? -5.215 -0.874 5.610 1.00 94.38 170 LEU A CA 1
ATOM 1349 C C . LEU A 1 170 ? -6.607 -0.351 5.247 1.00 94.38 170 LEU A C 1
ATOM 1351 O O . LEU A 1 170 ? -7.104 -0.677 4.173 1.00 94.38 170 LEU A O 1
ATOM 1355 N N . CYS A 1 171 ? -7.229 0.456 6.107 1.00 94.00 171 CYS A N 1
ATOM 1356 C CA . CYS A 1 171 ? -8.525 1.066 5.811 1.00 94.00 171 CYS A CA 1
ATOM 1357 C C . CYS A 1 171 ? -8.462 1.918 4.538 1.00 94.00 171 CYS A C 1
ATOM 1359 O O . CYS A 1 171 ? -9.301 1.769 3.653 1.00 94.00 171 CYS A O 1
ATOM 1361 N N . GLU A 1 172 ? -7.431 2.753 4.415 1.00 91.81 172 GLU A N 1
ATOM 1362 C CA . GLU A 1 172 ? -7.196 3.589 3.234 1.00 91.81 172 GLU A CA 1
ATOM 1363 C C . GLU A 1 172 ? -6.918 2.748 1.978 1.00 91.81 172 GLU A C 1
ATOM 1365 O O . GLU A 1 172 ? -7.461 3.030 0.910 1.00 91.81 172 GLU A O 1
ATOM 1370 N N . LEU A 1 173 ? -6.130 1.673 2.103 1.00 93.38 173 LEU A N 1
ATOM 1371 C CA . LEU A 1 173 ? -5.883 0.740 1.003 1.00 93.38 173 LEU A CA 1
ATOM 1372 C C . LEU A 1 173 ? -7.181 0.086 0.523 1.00 93.38 173 LEU A C 1
ATOM 1374 O O . LEU A 1 173 ? -7.449 0.061 -0.673 1.00 93.38 173 LEU A O 1
ATOM 1378 N N . LEU A 1 174 ? -7.992 -0.439 1.444 1.00 93.31 174 LEU A N 1
ATOM 1379 C CA . LEU A 1 174 ? -9.252 -1.099 1.109 1.00 93.31 174 LEU A CA 1
ATOM 1380 C C . LEU A 1 174 ? -10.233 -0.128 0.455 1.00 93.31 174 LEU A C 1
ATOM 1382 O O . LEU A 1 174 ? -10.878 -0.495 -0.521 1.00 93.31 174 LEU A O 1
ATOM 1386 N N . GLN A 1 175 ? -10.306 1.122 0.915 1.00 90.94 175 GLN A N 1
ATOM 1387 C CA . GLN A 1 175 ? -11.121 2.140 0.248 1.00 90.94 175 GLN A CA 1
ATOM 1388 C C . GLN A 1 175 ? -10.714 2.349 -1.217 1.00 90.94 175 GLN A C 1
ATOM 1390 O O . GLN A 1 175 ? -11.597 2.523 -2.057 1.00 90.94 175 GLN A O 1
ATOM 1395 N N . LEU A 1 176 ? -9.412 2.279 -1.513 1.00 90.06 176 LEU A N 1
ATOM 1396 C CA . LEU A 1 176 ? -8.862 2.426 -2.860 1.00 90.06 176 LEU A CA 1
ATOM 1397 C C . LEU A 1 176 ? -9.120 1.195 -3.748 1.00 90.06 176 LEU A C 1
ATOM 1399 O O . LEU A 1 176 ? -9.573 1.353 -4.877 1.00 90.06 176 LEU A O 1
ATOM 1403 N N . ILE A 1 177 ? -8.845 -0.022 -3.260 1.00 91.56 177 ILE A N 1
ATOM 1404 C CA . ILE A 1 177 ? -8.765 -1.222 -4.121 1.00 91.56 177 ILE A CA 1
ATOM 1405 C C . ILE A 1 177 ? -9.937 -2.206 -3.996 1.00 91.56 177 ILE A C 1
ATOM 1407 O O . ILE A 1 177 ? -10.004 -3.149 -4.784 1.00 91.56 177 ILE A O 1
ATOM 1411 N N . GLN A 1 178 ? -10.841 -2.050 -3.017 1.00 89.94 178 GLN A N 1
ATOM 1412 C CA . GLN A 1 178 ? -11.870 -3.065 -2.714 1.00 89.94 178 GLN A CA 1
ATOM 1413 C C . GLN A 1 178 ? -12.731 -3.442 -3.927 1.00 89.94 178 GLN A C 1
ATOM 1415 O O . GLN A 1 178 ? -13.019 -4.618 -4.109 1.00 89.94 178 GLN A O 1
ATOM 1420 N N . GLN A 1 179 ? -13.101 -2.478 -4.779 1.00 87.69 179 GLN A N 1
ATOM 1421 C CA . GLN A 1 179 ? -13.973 -2.735 -5.932 1.00 87.69 179 GLN A CA 1
ATOM 1422 C C . GLN A 1 179 ? -13.292 -3.620 -6.981 1.00 87.69 179 GLN A C 1
ATOM 1424 O O . GLN A 1 179 ? -13.919 -4.531 -7.510 1.00 87.69 179 GLN A O 1
ATOM 1429 N N . ASP A 1 180 ? -12.010 -3.380 -7.257 1.00 88.00 180 ASP A N 1
ATOM 1430 C CA . ASP A 1 180 ? -11.227 -4.175 -8.203 1.00 88.00 180 ASP A CA 1
ATOM 1431 C C . ASP A 1 180 ? -10.857 -5.550 -7.642 1.00 88.00 180 ASP A C 1
ATOM 1433 O O . ASP A 1 180 ? -10.811 -6.531 -8.384 1.00 88.00 180 ASP A O 1
ATOM 1437 N N . LEU A 1 181 ? -10.576 -5.631 -6.339 1.00 87.19 181 LEU A N 1
ATOM 1438 C CA . LEU A 1 181 ? -10.119 -6.867 -5.710 1.00 87.19 181 LEU A CA 1
ATOM 1439 C C . LEU A 1 181 ? -11.275 -7.844 -5.440 1.00 87.19 181 LEU A C 1
ATOM 1441 O O . LEU A 1 181 ? -11.121 -9.041 -5.670 1.00 87.19 181 LEU A O 1
ATOM 1445 N N . GLU A 1 182 ? -12.444 -7.343 -5.025 1.00 85.69 182 GLU A N 1
ATOM 1446 C CA . GLU A 1 182 ? -13.618 -8.164 -4.685 1.00 85.69 182 GLU A CA 1
ATOM 1447 C C . GLU A 1 182 ? -14.274 -8.826 -5.911 1.00 85.69 182 GLU A C 1
ATOM 1449 O O . GLU A 1 182 ? -14.934 -9.855 -5.778 1.00 85.69 182 GLU A O 1
ATOM 1454 N N . VAL A 1 183 ? -14.036 -8.296 -7.118 1.00 83.75 183 VAL A N 1
ATOM 1455 C CA . VAL A 1 183 ? -14.432 -8.943 -8.385 1.00 83.75 183 VAL A CA 1
ATOM 1456 C C . VAL A 1 183 ? -13.682 -10.258 -8.604 1.00 83.75 183 VAL A C 1
ATOM 1458 O O . VAL A 1 183 ? -14.223 -11.177 -9.218 1.00 83.75 183 VAL A O 1
ATOM 1461 N N . VAL A 1 184 ? -12.439 -10.346 -8.127 1.00 82.38 184 VAL A N 1
ATOM 1462 C CA . VAL A 1 184 ? -11.567 -11.506 -8.349 1.00 82.38 184 VAL A CA 1
ATOM 1463 C C . VAL A 1 184 ? -11.649 -12.482 -7.177 1.00 82.38 184 VAL A C 1
ATOM 1465 O O . VAL A 1 184 ? -11.815 -13.681 -7.393 1.00 82.38 184 VAL A O 1
ATOM 1468 N N . THR A 1 185 ? -11.584 -11.966 -5.946 1.00 86.75 185 THR A N 1
ATOM 1469 C CA . THR A 1 185 ? -11.495 -12.777 -4.725 1.00 86.75 185 THR A CA 1
ATOM 1470 C C . THR A 1 185 ? -12.305 -12.158 -3.589 1.00 86.75 185 THR A C 1
ATOM 1472 O O . THR A 1 185 ? -12.238 -10.957 -3.340 1.00 86.75 185 THR A O 1
ATOM 1475 N N . SER A 1 186 ? -13.038 -12.989 -2.837 1.00 88.50 186 SER A N 1
ATOM 1476 C CA . SER A 1 186 ? -13.802 -12.518 -1.672 1.00 88.50 186 SER A CA 1
ATOM 1477 C C . SER A 1 186 ? -12.890 -11.921 -0.591 1.00 88.50 186 SER A C 1
ATOM 1479 O O . SER A 1 186 ? -11.878 -12.507 -0.196 1.00 88.50 186 SER A O 1
ATOM 1481 N N . LEU A 1 187 ? -13.307 -10.772 -0.052 1.00 91.38 187 LEU A N 1
ATOM 1482 C CA . LEU A 1 187 ? -12.644 -10.076 1.053 1.00 91.38 187 LEU A CA 1
ATOM 1483 C C . LEU A 1 187 ? -13.288 -10.375 2.419 1.00 91.38 187 LEU A C 1
ATOM 1485 O O . LEU A 1 187 ? -12.926 -9.756 3.419 1.00 91.38 187 LEU A O 1
ATOM 1489 N N . ASP A 1 188 ? -14.260 -11.294 2.502 1.00 90.94 188 ASP A N 1
ATOM 1490 C CA . ASP A 1 188 ? -15.061 -11.574 3.712 1.00 90.94 188 ASP A CA 1
ATOM 1491 C C . ASP A 1 188 ? -14.209 -11.831 4.951 1.00 90.94 188 ASP A C 1
ATOM 1493 O O . ASP A 1 188 ? -14.437 -11.235 6.004 1.00 90.94 188 ASP A O 1
ATOM 1497 N N . SER A 1 189 ? -13.179 -12.664 4.813 1.00 92.75 189 SER A N 1
ATOM 1498 C CA . SER A 1 189 ? -12.288 -13.019 5.918 1.00 92.75 189 SER A CA 1
ATOM 1499 C C . SER A 1 189 ? -11.585 -11.797 6.521 1.00 92.75 189 SER A C 1
ATOM 1501 O O . SER A 1 189 ? -11.520 -11.677 7.744 1.00 92.75 189 SER A O 1
ATOM 1503 N N . TYR A 1 190 ? -11.127 -10.852 5.694 1.00 94.12 190 TYR A N 1
ATOM 1504 C CA . TYR A 1 190 ? -10.428 -9.650 6.157 1.00 94.12 190 TYR A CA 1
ATOM 1505 C C . TYR A 1 190 ? -11.361 -8.662 6.847 1.00 94.12 190 TYR A C 1
ATOM 1507 O O . TYR A 1 190 ? -11.028 -8.140 7.908 1.00 94.12 190 TYR A O 1
ATOM 1515 N N . TYR A 1 191 ? -12.550 -8.433 6.292 1.00 93.88 191 TYR A N 1
ATOM 1516 C CA . TYR A 1 191 ? -13.514 -7.523 6.913 1.00 93.88 191 TYR A CA 1
ATOM 1517 C C . TYR A 1 191 ? -14.100 -8.089 8.207 1.00 93.88 191 TYR A C 1
ATOM 1519 O O . TYR A 1 191 ? -14.358 -7.326 9.134 1.00 93.88 191 TYR A O 1
ATOM 1527 N N . ASN A 1 192 ? -14.251 -9.412 8.314 1.00 93.19 192 ASN A N 1
ATOM 1528 C CA . ASN A 1 192 ? -14.629 -10.054 9.572 1.00 93.19 192 ASN A CA 1
ATOM 1529 C C . ASN A 1 192 ? -13.553 -9.854 10.650 1.00 93.19 192 ASN A C 1
ATOM 1531 O O . ASN A 1 192 ? -13.888 -9.554 11.795 1.00 93.19 192 ASN A O 1
ATOM 1535 N N . GLN A 1 193 ? -12.269 -9.936 10.283 1.00 93.88 193 GLN A N 1
ATOM 1536 C CA . GLN A 1 193 ? -11.171 -9.610 11.200 1.00 93.88 193 GLN A CA 1
ATOM 1537 C C . GLN A 1 193 ? -11.175 -8.129 11.599 1.00 93.88 193 GLN A C 1
ATOM 1539 O O . GLN A 1 193 ? -11.089 -7.830 12.788 1.00 93.88 193 GLN A O 1
ATOM 1544 N N . LEU A 1 194 ? -11.349 -7.202 10.648 1.00 92.88 194 LEU A N 1
ATOM 1545 C CA . LEU A 1 194 ? -11.460 -5.764 10.943 1.00 92.88 194 LEU A CA 1
ATOM 1546 C C . LEU A 1 194 ? -12.629 -5.452 11.875 1.00 92.88 194 LEU A C 1
ATOM 1548 O O . LEU A 1 194 ? -12.494 -4.637 12.785 1.00 92.88 194 LEU A O 1
ATOM 1552 N N . ARG A 1 195 ? -13.766 -6.122 11.675 1.00 93.25 195 ARG A N 1
ATOM 1553 C CA . ARG A 1 195 ? -14.939 -5.983 12.535 1.00 93.25 195 ARG A CA 1
ATOM 1554 C C . ARG A 1 195 ? -14.649 -6.445 13.959 1.00 93.25 195 ARG A C 1
ATOM 1556 O O . ARG A 1 195 ? -14.937 -5.702 14.890 1.00 93.25 195 ARG A O 1
ATOM 1563 N N . PHE A 1 196 ? -14.044 -7.622 14.120 1.00 92.75 196 PHE A N 1
ATOM 1564 C CA . PHE A 1 196 ? -13.646 -8.132 15.433 1.00 92.75 196 PHE A CA 1
ATOM 1565 C C . PHE A 1 196 ? -12.705 -7.148 16.146 1.00 92.75 196 PHE A C 1
ATOM 1567 O O . PHE A 1 196 ? -12.970 -6.725 17.268 1.00 92.75 196 PHE A O 1
ATOM 1574 N N . ILE A 1 197 ? -11.672 -6.683 15.440 1.00 91.12 197 ILE A N 1
ATOM 1575 C CA . ILE A 1 197 ? -10.718 -5.659 15.892 1.00 91.12 197 ILE A CA 1
ATOM 1576 C C . ILE A 1 197 ? -11.438 -4.364 16.324 1.00 91.12 197 ILE A C 1
ATOM 1578 O O . ILE A 1 197 ? -11.077 -3.752 17.331 1.00 91.12 197 ILE A O 1
ATOM 1582 N N . ALA A 1 198 ? -12.462 -3.926 15.595 1.00 89.81 198 ALA A N 1
ATOM 1583 C CA . ALA A 1 198 ? -13.215 -2.717 15.928 1.00 89.81 198 ALA A CA 1
ATOM 1584 C C . ALA A 1 198 ? -14.140 -2.878 17.151 1.00 89.81 198 ALA A C 1
ATOM 1586 O O . ALA A 1 198 ? -14.451 -1.891 17.823 1.00 89.81 198 ALA A O 1
ATOM 1587 N N . GLU A 1 199 ? -14.606 -4.098 17.424 1.00 89.19 199 GLU A N 1
ATOM 1588 C CA . GLU A 1 199 ? -15.519 -4.428 18.526 1.00 89.19 199 GLU A CA 1
ATOM 1589 C C . GLU A 1 199 ? -14.779 -4.705 19.845 1.00 89.19 199 GLU A C 1
ATOM 1591 O O . GLU A 1 199 ? -15.331 -4.436 20.908 1.00 89.19 199 GLU A O 1
ATOM 1596 N N . GLU A 1 200 ? -13.513 -5.140 19.802 1.00 87.19 200 GLU A N 1
ATOM 1597 C CA . GLU A 1 200 ? -12.689 -5.396 20.998 1.00 87.19 200 GLU A CA 1
ATOM 1598 C C . GLU A 1 200 ? -12.531 -4.183 21.936 1.00 87.19 200 GLU A C 1
ATOM 1600 O O . GLU A 1 200 ? -12.168 -4.356 23.097 1.00 87.19 200 GLU A O 1
ATOM 1605 N N . GLY A 1 201 ? -12.748 -2.953 21.453 1.00 74.31 201 GLY A N 1
ATOM 1606 C CA . GLY A 1 201 ? -12.766 -1.740 22.284 1.00 74.31 201 GLY A CA 1
ATOM 1607 C C . GLY A 1 201 ? -11.415 -1.309 22.875 1.00 74.31 201 GLY A C 1
ATOM 1608 O O . GLY A 1 201 ? -11.362 -0.331 23.611 1.00 74.31 201 GLY A O 1
ATOM 1609 N N . LYS A 1 202 ? -10.316 -1.992 22.533 1.00 81.75 202 LYS A N 1
ATOM 1610 C CA . LYS A 1 202 ? -8.950 -1.721 23.034 1.00 81.75 202 LYS A CA 1
ATOM 1611 C C . LYS A 1 202 ? -8.229 -0.559 22.335 1.00 81.75 202 LYS A C 1
ATOM 1613 O O . LYS A 1 202 ? -7.078 -0.276 22.643 1.00 81.75 202 LYS A O 1
ATOM 1618 N N . ARG A 1 203 ? -8.865 0.071 21.345 1.00 84.06 203 ARG A N 1
ATOM 1619 C CA . ARG A 1 203 ? -8.255 1.063 20.445 1.00 84.06 203 ARG A CA 1
ATOM 1620 C C . ARG A 1 203 ? -8.894 2.434 20.621 1.00 84.06 203 ARG A C 1
ATOM 1622 O O . ARG A 1 203 ? -10.071 2.537 20.971 1.00 84.06 203 ARG A O 1
ATOM 1629 N N . ALA A 1 204 ? -8.143 3.482 20.290 1.00 84.88 204 ALA A N 1
ATOM 1630 C CA . ALA A 1 204 ? -8.609 4.860 20.334 1.00 84.88 204 ALA A CA 1
ATOM 1631 C C . ALA A 1 204 ? -9.930 5.032 19.556 1.00 84.88 204 ALA A C 1
ATOM 1633 O O . ALA A 1 204 ? -10.067 4.485 18.455 1.00 84.88 204 ALA A O 1
ATOM 1634 N N . PRO A 1 205 ? -10.883 5.846 20.055 1.00 87.50 205 PRO A N 1
ATOM 1635 C CA . PRO A 1 205 ? -12.193 6.022 19.426 1.00 87.50 205 PRO A CA 1
ATOM 1636 C C . PRO A 1 205 ? -12.132 6.379 17.935 1.00 87.50 205 PRO A C 1
ATOM 1638 O O . PRO A 1 205 ? -12.929 5.866 17.155 1.00 87.50 205 PRO A O 1
ATOM 1641 N N . ARG A 1 206 ? -11.147 7.195 17.522 1.00 90.06 206 ARG A N 1
ATOM 1642 C CA . ARG A 1 206 ? -10.923 7.570 16.115 1.00 90.06 206 ARG A CA 1
ATOM 1643 C C . ARG A 1 206 ? -10.651 6.355 15.227 1.00 90.06 206 ARG A C 1
ATOM 1645 O O . ARG A 1 206 ? -11.242 6.239 14.161 1.00 90.06 206 ARG A O 1
ATOM 1652 N N . LEU A 1 207 ? -9.757 5.466 15.661 1.00 88.62 207 LEU A N 1
ATOM 1653 C CA . LEU A 1 207 ? -9.387 4.281 14.890 1.00 88.62 207 LEU A CA 1
ATOM 1654 C C . LEU A 1 207 ? -10.532 3.265 14.873 1.00 88.62 207 LEU A C 1
ATOM 1656 O O . LEU A 1 207 ? -10.858 2.724 13.824 1.00 88.62 207 LEU A O 1
ATOM 1660 N N . SER A 1 208 ? -11.196 3.061 16.012 1.00 91.31 208 SER A N 1
ATOM 1661 C CA . SER A 1 208 ? -12.378 2.197 16.102 1.00 91.31 208 SER A CA 1
ATOM 1662 C C . SER A 1 208 ? -13.510 2.665 15.182 1.00 91.31 208 SER A C 1
ATOM 1664 O O . SER A 1 208 ? -14.159 1.839 14.544 1.00 91.31 208 SER A O 1
ATOM 1666 N N . LEU A 1 209 ? -13.733 3.980 15.081 1.00 91.12 209 LEU A N 1
ATOM 1667 C CA . LEU A 1 209 ? -14.698 4.557 14.147 1.00 91.12 209 LEU A CA 1
ATOM 1668 C C . LEU A 1 209 ? -14.264 4.345 12.692 1.00 91.12 209 LEU A C 1
ATOM 1670 O O . LEU A 1 209 ? -15.053 3.832 11.911 1.00 91.12 209 LEU A O 1
ATOM 1674 N N . LEU A 1 210 ? -13.000 4.622 12.355 1.00 92.44 210 LEU A N 1
ATOM 1675 C CA . LEU A 1 210 ? -12.462 4.400 11.008 1.00 92.44 210 LEU A CA 1
ATOM 1676 C C . LEU A 1 210 ? -12.623 2.942 10.540 1.00 92.44 210 LEU A C 1
ATOM 1678 O O . LEU A 1 210 ? -12.991 2.686 9.392 1.00 92.44 210 LEU A O 1
ATOM 1682 N N . LEU A 1 211 ? -12.363 1.979 11.428 1.00 93.56 211 LEU A N 1
ATOM 1683 C CA . LEU A 1 211 ? -12.534 0.554 11.141 1.00 93.56 211 LEU A CA 1
ATOM 1684 C C . LEU A 1 211 ? -14.005 0.208 10.870 1.00 93.56 211 LEU A C 1
ATOM 1686 O O . LEU A 1 211 ? -14.306 -0.476 9.890 1.00 93.56 211 LEU A O 1
ATOM 1690 N N . LYS A 1 212 ? -14.924 0.710 11.706 1.00 92.31 212 LYS A N 1
ATOM 1691 C CA . LYS A 1 212 ? -16.374 0.530 11.520 1.00 92.31 212 LYS A CA 1
ATOM 1692 C C . LYS A 1 212 ? -16.847 1.158 10.212 1.00 92.31 212 LYS A C 1
ATOM 1694 O O . LYS A 1 212 ? -17.504 0.480 9.427 1.00 92.31 212 LYS A O 1
ATOM 1699 N N . ASP A 1 213 ? -16.432 2.391 9.933 1.00 92.62 213 ASP A N 1
ATOM 1700 C CA . ASP A 1 213 ? -16.774 3.113 8.707 1.00 92.62 213 ASP A CA 1
ATOM 1701 C C . ASP A 1 213 ? -16.296 2.366 7.461 1.00 92.62 213 ASP A C 1
ATOM 1703 O O . ASP A 1 213 ? -17.025 2.286 6.471 1.00 92.62 213 ASP A O 1
ATOM 1707 N N . THR A 1 214 ? -15.101 1.770 7.521 1.00 93.00 214 THR A N 1
ATOM 1708 C CA . THR A 1 214 ? -14.544 0.952 6.436 1.00 93.00 214 THR A CA 1
ATOM 1709 C C . THR A 1 214 ? -15.358 -0.328 6.233 1.00 93.00 214 THR A C 1
ATOM 1711 O O . THR A 1 214 ? -15.703 -0.667 5.099 1.00 93.00 214 THR A O 1
ATOM 1714 N N . VAL A 1 215 ? -15.739 -1.018 7.313 1.00 92.50 215 VAL A N 1
ATOM 1715 C CA . VAL A 1 215 ? -16.598 -2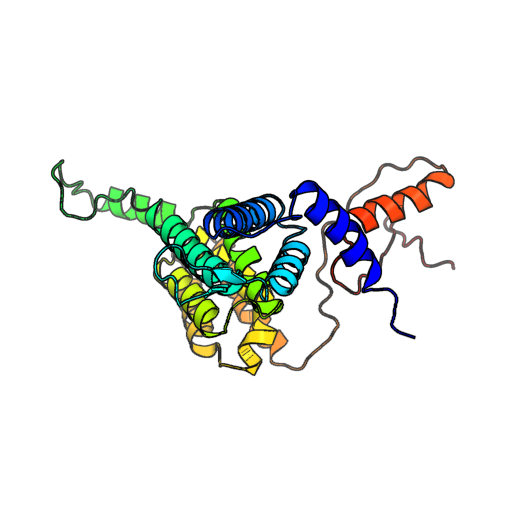.214 7.241 1.00 92.50 215 VAL A CA 1
ATOM 1716 C C . VAL A 1 215 ? -17.984 -1.880 6.687 1.00 92.50 215 VAL A C 1
ATOM 1718 O O . VAL A 1 215 ? -18.519 -2.616 5.855 1.00 92.50 215 VAL A O 1
ATOM 1721 N N . ASP A 1 216 ? -18.559 -0.753 7.090 1.00 90.25 216 ASP A N 1
ATOM 1722 C CA . ASP A 1 216 ? -19.862 -0.314 6.602 1.00 90.25 216 ASP A CA 1
ATOM 1723 C C . ASP A 1 216 ? -19.802 0.219 5.163 1.00 90.25 216 ASP A C 1
ATOM 1725 O O . ASP A 1 216 ? -20.762 0.052 4.407 1.00 90.25 216 ASP A O 1
ATOM 1729 N N . ALA A 1 217 ? -18.674 0.801 4.740 1.00 87.62 217 ALA A N 1
ATOM 1730 C CA . ALA A 1 217 ? -18.449 1.209 3.354 1.00 87.62 217 ALA A CA 1
ATOM 1731 C C . ALA A 1 217 ? -18.541 0.026 2.388 1.00 87.62 217 ALA A C 1
ATOM 1733 O O . ALA A 1 217 ? -19.163 0.158 1.332 1.00 87.62 217 ALA A O 1
ATOM 1734 N N . ARG A 1 218 ? -18.030 -1.147 2.775 1.00 85.81 218 ARG A N 1
ATOM 1735 C CA . ARG A 1 218 ? -18.162 -2.362 1.965 1.00 85.81 218 ARG A CA 1
ATOM 1736 C C . ARG A 1 218 ? -19.613 -2.798 1.786 1.00 85.81 218 ARG A C 1
ATOM 1738 O O . ARG A 1 218 ? -20.020 -3.113 0.673 1.00 85.81 218 ARG A O 1
ATOM 1745 N N . LYS A 1 219 ? -20.424 -2.769 2.850 1.00 77.25 219 LYS A N 1
ATOM 1746 C CA . LYS A 1 219 ? -21.856 -3.127 2.762 1.00 77.25 219 LYS A CA 1
ATOM 1747 C C . LYS A 1 219 ? -22.597 -2.235 1.763 1.00 77.25 219 LYS A C 1
ATOM 1749 O O . LYS A 1 219 ? -23.465 -2.709 1.029 1.00 77.25 219 LYS A O 1
ATOM 1754 N N . ARG A 1 220 ? -22.229 -0.948 1.713 1.00 77.75 220 ARG A N 1
ATOM 1755 C CA . ARG A 1 220 ? -22.757 0.005 0.725 1.00 77.75 220 ARG A CA 1
ATOM 1756 C C . ARG A 1 220 ? -22.274 -0.316 -0.689 1.00 77.75 220 ARG A C 1
ATOM 1758 O O . ARG A 1 220 ? -23.087 -0.296 -1.604 1.00 77.75 220 ARG A O 1
ATOM 1765 N N . ALA A 1 221 ? -20.996 -0.653 -0.861 1.00 67.88 221 ALA A N 1
ATOM 1766 C CA . ALA A 1 221 ? -20.426 -1.017 -2.159 1.00 67.88 221 ALA A CA 1
ATOM 1767 C C . ALA A 1 221 ? -21.025 -2.315 -2.744 1.00 67.88 221 ALA A C 1
ATOM 1769 O O . ALA A 1 221 ? -21.254 -2.390 -3.948 1.00 67.88 221 ALA A O 1
ATOM 1770 N N . GLY A 1 222 ? -21.347 -3.305 -1.901 1.00 57.88 222 GLY A N 1
ATOM 1771 C CA . GLY A 1 222 ? -21.990 -4.561 -2.311 1.00 57.88 222 GLY A CA 1
ATOM 1772 C C . GLY A 1 222 ? -23.480 -4.442 -2.670 1.00 57.88 222 GLY A C 1
ATOM 1773 O O . GLY A 1 222 ? -24.033 -5.342 -3.295 1.00 57.88 222 GLY A O 1
ATOM 1774 N N . SER A 1 223 ? -24.141 -3.329 -2.328 1.00 46.19 223 SER A N 1
ATOM 1775 C CA . SER A 1 223 ? -25.591 -3.127 -2.516 1.00 46.19 223 SER A CA 1
ATOM 1776 C C . SER A 1 223 ? -25.960 -2.428 -3.842 1.00 46.19 223 SER A C 1
ATOM 1778 O O . SER A 1 223 ? -26.935 -1.683 -3.897 1.00 46.19 223 SER A O 1
ATOM 1780 N N . SER A 1 224 ? -25.233 -2.714 -4.931 1.00 39.09 224 SER A N 1
ATOM 1781 C CA . SER A 1 224 ? -25.315 -2.121 -6.290 1.00 39.09 224 SER A CA 1
ATOM 1782 C C . SER A 1 224 ? -24.367 -0.932 -6.558 1.00 39.09 224 SER A C 1
ATOM 1784 O O . SER A 1 224 ? -24.077 -0.141 -5.658 1.00 39.09 224 SER A O 1
ATOM 1786 N N . PRO A 1 225 ? -23.868 -0.774 -7.806 1.00 41.12 225 PRO A N 1
ATOM 1787 C CA . PRO A 1 225 ? -22.829 0.189 -8.138 1.00 41.12 225 PRO A CA 1
ATOM 1788 C C . PRO A 1 225 ? -23.448 1.568 -8.368 1.00 41.12 225 PRO A C 1
ATOM 1790 O O . PRO A 1 225 ? -23.639 2.010 -9.505 1.00 41.12 225 PRO A O 1
ATOM 1793 N N . THR A 1 226 ? -23.752 2.301 -7.301 1.00 37.41 226 THR A N 1
ATOM 1794 C CA . THR A 1 226 ? -23.979 3.737 -7.458 1.00 37.41 226 THR A CA 1
ATOM 1795 C C . THR A 1 226 ? -22.650 4.412 -7.766 1.00 37.41 226 THR A C 1
ATOM 1797 O O . THR A 1 226 ? -21.867 4.726 -6.874 1.00 37.41 226 THR A O 1
ATOM 1800 N N . LYS A 1 227 ? -22.455 4.710 -9.054 1.00 40.00 227 LYS A N 1
ATOM 1801 C CA . LYS A 1 227 ? -21.471 5.633 -9.655 1.00 40.00 227 LYS A CA 1
ATOM 1802 C C . LYS A 1 227 ? -21.467 7.060 -9.057 1.00 40.00 227 LYS A C 1
ATOM 1804 O O . LYS A 1 227 ? -20.879 7.960 -9.641 1.00 40.00 227 LYS A O 1
ATOM 1809 N N . ASN A 1 228 ? -22.111 7.269 -7.910 1.00 38.22 228 ASN A N 1
ATOM 1810 C CA . ASN A 1 228 ? -22.377 8.554 -7.273 1.00 38.22 228 ASN A CA 1
ATOM 1811 C C . ASN A 1 228 ? -21.967 8.553 -5.789 1.00 38.22 228 ASN A C 1
ATOM 1813 O O . ASN A 1 228 ? -22.624 9.187 -4.966 1.00 38.22 228 ASN A O 1
ATOM 1817 N N . ALA A 1 229 ? -20.892 7.858 -5.415 1.00 40.22 229 ALA A N 1
ATOM 1818 C CA . ALA A 1 229 ? -20.220 8.160 -4.154 1.00 40.22 229 ALA A CA 1
ATOM 1819 C C . ALA A 1 229 ? -19.373 9.427 -4.363 1.00 40.22 229 ALA A C 1
ATOM 1821 O O . ALA A 1 229 ? -18.178 9.358 -4.634 1.00 40.22 229 ALA A O 1
ATOM 1822 N N . MET A 1 230 ? -20.018 10.597 -4.307 1.00 40.19 230 MET A N 1
ATOM 1823 C CA . MET A 1 230 ? -19.311 11.870 -4.169 1.00 40.19 230 MET A CA 1
ATOM 1824 C C . MET A 1 230 ? -18.498 11.821 -2.869 1.00 40.19 230 MET A C 1
ATOM 1826 O O . MET A 1 230 ? -19.052 11.946 -1.778 1.00 40.19 230 MET A O 1
ATOM 1830 N N . LEU A 1 231 ? -17.184 11.635 -2.980 1.00 41.00 231 LEU A N 1
ATOM 1831 C CA . LEU A 1 231 ? -16.248 11.923 -1.898 1.00 41.00 231 LEU A CA 1
ATOM 1832 C C . LEU A 1 231 ? -16.217 13.447 -1.714 1.00 41.00 231 LEU A C 1
ATOM 1834 O O . LEU A 1 231 ? -15.709 14.177 -2.563 1.00 41.00 231 LEU A O 1
ATOM 1838 N N . MET A 1 232 ? -16.813 13.940 -0.628 1.00 36.56 232 MET A N 1
ATOM 1839 C CA . MET A 1 232 ? -16.724 15.348 -0.231 1.00 36.56 232 MET A CA 1
ATOM 1840 C C . MET A 1 232 ? -15.272 15.656 0.167 1.00 36.56 232 MET A C 1
ATOM 1842 O O . MET A 1 232 ? -14.794 15.153 1.183 1.00 36.56 232 MET A O 1
ATOM 1846 N N . LYS A 1 233 ? -14.563 16.472 -0.624 1.00 41.56 233 LYS A N 1
ATOM 1847 C CA . LYS A 1 233 ? -13.242 17.019 -0.263 1.00 41.56 233 LYS A CA 1
ATOM 1848 C C . LYS A 1 233 ? -13.382 18.386 0.420 1.00 41.56 233 LYS A C 1
ATOM 1850 O O . LYS A 1 233 ? -14.375 19.093 0.263 1.00 41.56 233 LYS A O 1
ATOM 1855 N N . GLN A 1 234 ? -12.349 18.724 1.186 1.00 41.50 234 GLN A N 1
ATOM 1856 C CA . GLN A 1 234 ? -12.208 19.921 2.012 1.00 41.50 234 GLN A CA 1
ATOM 1857 C C . GLN A 1 234 ? -12.465 21.224 1.229 1.00 41.50 234 GLN A C 1
ATOM 1859 O O . GLN A 1 234 ? -11.877 21.459 0.175 1.00 41.50 234 GLN A O 1
ATOM 1864 N N . VAL A 1 235 ? -13.345 22.077 1.763 1.00 45.44 235 VAL A N 1
ATOM 1865 C CA . VAL A 1 235 ? -13.722 23.367 1.165 1.00 45.44 235 VAL A CA 1
ATOM 1866 C C . VAL A 1 235 ? -12.652 24.410 1.492 1.00 45.44 235 VAL A C 1
ATOM 1868 O O . VAL A 1 235 ? -12.449 24.748 2.658 1.00 45.44 235 VAL A O 1
ATOM 1871 N N . PHE A 1 236 ? -11.980 24.946 0.472 1.00 38.22 236 PHE A N 1
ATOM 1872 C CA . PHE A 1 236 ? -11.070 26.081 0.634 1.00 38.22 236 PHE A CA 1
ATOM 1873 C C . PHE A 1 236 ? -11.869 27.388 0.669 1.00 38.22 236 PHE A C 1
ATOM 1875 O O . PHE A 1 236 ? -12.589 27.714 -0.277 1.00 38.22 236 PHE A O 1
ATOM 1882 N N . ARG A 1 237 ? -11.744 28.152 1.760 1.00 38.19 237 ARG A N 1
ATOM 1883 C CA . ARG A 1 237 ? -12.332 29.492 1.883 1.00 38.19 237 ARG A CA 1
ATOM 1884 C C . ARG A 1 237 ? -11.355 30.501 1.285 1.00 38.19 237 ARG A C 1
ATOM 1886 O O . ARG A 1 237 ? -10.271 30.695 1.826 1.00 38.19 237 ARG A O 1
ATOM 1893 N N . VAL A 1 238 ? -11.719 31.105 0.158 1.00 39.72 238 VAL A N 1
ATOM 1894 C CA . VAL A 1 238 ? -10.865 32.073 -0.547 1.00 39.72 238 VAL A CA 1
ATOM 1895 C C . VAL A 1 238 ? -11.360 33.493 -0.246 1.00 39.72 238 VAL A C 1
ATOM 1897 O O . VAL A 1 238 ? -12.546 33.744 -0.464 1.00 39.72 238 VAL A O 1
ATOM 1900 N N . PRO A 1 239 ? -10.500 34.418 0.222 1.00 38.78 239 PRO A N 1
ATOM 1901 C CA . PRO A 1 239 ? -10.869 35.818 0.435 1.00 38.78 239 PRO A CA 1
ATOM 1902 C C . PRO A 1 239 ? -11.346 36.490 -0.860 1.00 38.78 239 PRO A C 1
ATOM 1904 O O . PRO A 1 239 ? -10.765 36.303 -1.934 1.00 38.78 239 PRO A O 1
ATOM 1907 N N . PHE A 1 240 ? -12.428 37.261 -0.771 1.00 38.66 240 PHE A N 1
ATOM 1908 C CA . PHE A 1 240 ? -13.069 37.893 -1.921 1.00 38.66 240 PHE A CA 1
ATOM 1909 C C . PHE A 1 240 ? -12.371 39.198 -2.345 1.00 38.66 240 PHE A C 1
ATOM 1911 O O . PHE A 1 240 ? -12.576 40.239 -1.732 1.00 38.66 240 PHE A O 1
ATOM 1918 N N . GLU A 1 241 ? -11.647 39.184 -3.471 1.00 44.97 241 GLU A N 1
ATOM 1919 C CA . GLU A 1 241 ? -11.339 40.401 -4.241 1.00 44.97 241 GLU A CA 1
ATOM 1920 C C . GLU A 1 241 ? -11.838 40.265 -5.688 1.00 44.97 241 GLU A C 1
ATOM 1922 O O . GLU A 1 241 ? -11.581 39.276 -6.389 1.00 44.97 241 GLU A O 1
ATOM 1927 N N . ARG A 1 242 ? -12.630 41.255 -6.127 1.00 40.50 242 ARG A N 1
ATOM 1928 C CA . ARG A 1 242 ? -13.237 41.315 -7.463 1.00 40.50 242 ARG A CA 1
ATOM 1929 C C . ARG A 1 242 ? -12.159 41.588 -8.508 1.00 40.50 242 ARG A C 1
ATOM 1931 O O . ARG A 1 242 ? -11.789 42.736 -8.706 1.00 40.50 242 ARG A O 1
ATOM 1938 N N . ASN A 1 243 ? -11.736 40.567 -9.247 1.00 41.56 243 ASN A N 1
ATOM 1939 C CA . ASN A 1 243 ? -11.172 40.777 -10.578 1.00 41.56 243 ASN A CA 1
ATOM 1940 C C . ASN A 1 243 ? -11.419 39.565 -11.480 1.00 41.56 243 ASN A C 1
ATOM 1942 O O . ASN A 1 243 ? -11.060 38.428 -11.172 1.00 41.56 243 ASN A O 1
ATOM 1946 N N . THR A 1 244 ? -12.098 39.814 -12.595 1.00 48.38 244 THR A N 1
ATOM 1947 C CA . THR A 1 244 ? -12.611 38.820 -13.549 1.00 48.38 244 THR A CA 1
ATOM 1948 C C . THR A 1 244 ? -11.517 38.014 -14.254 1.00 48.38 244 THR A C 1
ATOM 1950 O O . THR A 1 244 ? -11.791 36.885 -14.646 1.00 48.38 244 THR A O 1
ATOM 1953 N N . ALA A 1 245 ? -10.281 38.521 -14.315 1.00 48.47 245 ALA A N 1
ATOM 1954 C CA . ALA A 1 245 ? -9.125 37.837 -14.907 1.00 48.47 245 ALA A CA 1
ATOM 1955 C C . ALA A 1 245 ? -8.602 36.641 -14.081 1.00 48.47 245 ALA A C 1
ATOM 1957 O O . ALA A 1 245 ? -7.924 35.767 -14.604 1.00 48.47 245 ALA A O 1
ATOM 1958 N N . ILE A 1 246 ? -8.945 36.554 -12.791 1.00 48.22 246 ILE A N 1
ATOM 1959 C CA . ILE A 1 246 ? -8.391 35.529 -11.888 1.00 48.22 246 ILE A CA 1
ATOM 1960 C C . ILE A 1 246 ? -9.210 34.223 -11.954 1.00 48.22 246 ILE A C 1
ATOM 1962 O O . ILE A 1 246 ? -8.776 33.187 -11.469 1.00 48.22 246 ILE A O 1
ATOM 1966 N N . LYS A 1 247 ? -10.405 34.211 -12.566 1.00 45.88 247 LYS A N 1
ATOM 1967 C CA . LYS A 1 247 ? -11.239 32.992 -12.645 1.00 45.88 247 LYS A CA 1
ATOM 1968 C C . LYS A 1 247 ? -10.650 31.893 -13.535 1.00 45.88 247 LYS A C 1
ATOM 1970 O O . LYS A 1 247 ? -10.866 30.723 -13.228 1.00 45.88 247 LYS A O 1
ATOM 1975 N N . GLU A 1 248 ? -9.936 32.255 -14.596 1.00 46.69 248 GLU A N 1
ATOM 1976 C CA . GLU A 1 248 ? -9.284 31.292 -15.496 1.00 46.69 248 GLU A CA 1
ATOM 1977 C C . GLU A 1 248 ? -8.017 30.723 -14.852 1.00 46.69 248 GLU A C 1
ATOM 1979 O O . GLU A 1 248 ? -7.944 29.509 -14.675 1.00 46.69 248 GLU A O 1
ATOM 1984 N N . LEU A 1 249 ? -7.159 31.588 -14.295 1.00 47.56 249 LEU A N 1
ATOM 1985 C CA . LEU A 1 249 ? -6.014 31.196 -13.457 1.00 47.56 249 LEU A CA 1
ATOM 1986 C C . LEU A 1 249 ? -6.420 30.318 -12.253 1.00 47.56 249 LEU A C 1
ATOM 1988 O O . LEU A 1 249 ? -5.682 29.430 -11.846 1.00 47.56 249 LEU A O 1
ATOM 1992 N N . ARG A 1 250 ? -7.623 30.515 -11.687 1.00 50.00 250 ARG A N 1
ATOM 1993 C CA . ARG A 1 250 ? -8.181 29.681 -10.597 1.00 50.00 250 ARG A CA 1
ATOM 1994 C C . ARG A 1 250 ? -8.608 28.289 -11.055 1.00 50.00 250 ARG A C 1
ATOM 1996 O O . ARG A 1 250 ? -8.538 27.355 -10.264 1.00 50.00 250 ARG A O 1
ATOM 2003 N N . ARG A 1 251 ? -9.101 28.146 -12.290 1.00 47.25 251 ARG A N 1
ATOM 2004 C CA . ARG A 1 251 ? -9.379 26.827 -12.875 1.00 47.25 251 ARG A CA 1
ATOM 2005 C C . ARG A 1 251 ? -8.079 26.117 -13.200 1.00 47.25 251 ARG A C 1
ATOM 2007 O O . ARG A 1 251 ? -7.989 24.935 -12.905 1.00 47.25 251 ARG A O 1
ATOM 2014 N N . GLU A 1 252 ? -7.107 26.834 -13.751 1.00 47.53 252 GLU A N 1
ATOM 2015 C CA . GLU A 1 252 ? -5.782 26.300 -14.063 1.00 47.53 252 GLU A CA 1
ATOM 2016 C C . GLU A 1 252 ? -5.058 25.831 -12.803 1.00 47.53 252 GLU A C 1
ATOM 2018 O O . GLU A 1 252 ? -4.660 24.680 -12.769 1.00 47.53 252 GLU A O 1
ATOM 2023 N N . PHE A 1 253 ? -5.034 26.610 -11.718 1.00 47.12 253 PHE A N 1
ATOM 2024 C CA . PHE A 1 253 ? -4.401 26.195 -10.458 1.00 47.12 253 PHE A CA 1
ATOM 2025 C C . PHE A 1 253 ? -5.044 24.941 -9.829 1.00 47.12 253 PHE A C 1
ATOM 2027 O O . PHE A 1 253 ? -4.364 24.081 -9.275 1.00 47.12 253 PHE A O 1
ATOM 2034 N N . VAL A 1 254 ? -6.375 24.812 -9.911 1.00 49.00 254 VAL A N 1
ATOM 2035 C CA . VAL A 1 254 ? -7.090 23.619 -9.419 1.00 49.00 254 VAL A CA 1
ATOM 2036 C C . VAL A 1 254 ? -6.885 22.425 -10.360 1.00 49.00 254 VAL A C 1
ATOM 2038 O O . VAL A 1 254 ? -6.715 21.305 -9.892 1.00 49.00 254 VAL A O 1
ATOM 2041 N N . LEU A 1 255 ? -6.848 22.646 -11.676 1.00 47.66 255 LEU A N 1
ATOM 2042 C CA . LEU A 1 255 ? -6.557 21.612 -12.675 1.00 47.66 255 LEU A CA 1
ATOM 2043 C C . LEU A 1 255 ? -5.099 21.125 -12.592 1.00 47.66 255 LEU A C 1
ATOM 2045 O O . LEU A 1 255 ? -4.864 19.921 -12.650 1.00 47.66 255 LEU A O 1
ATOM 2049 N N . GLU A 1 256 ? -4.130 22.016 -12.391 1.00 46.16 256 GLU A N 1
ATOM 2050 C CA . GLU A 1 256 ? -2.711 21.682 -12.198 1.00 46.16 256 GLU A CA 1
ATOM 2051 C C . GLU A 1 256 ? -2.491 20.776 -10.979 1.00 46.16 256 GLU A C 1
ATOM 2053 O O . GLU A 1 256 ? -1.575 19.956 -10.978 1.00 46.16 256 GLU A O 1
ATOM 2058 N N . HIS A 1 257 ? -3.358 20.864 -9.965 1.00 45.75 257 HIS A N 1
ATOM 2059 C CA . HIS A 1 257 ? -3.267 20.048 -8.755 1.00 45.75 257 HIS A CA 1
ATOM 2060 C C . HIS A 1 257 ? -4.181 18.802 -8.714 1.00 45.75 257 HIS A C 1
ATOM 2062 O O . HIS A 1 257 ? -3.914 17.922 -7.899 1.00 45.75 257 HIS A O 1
ATOM 2068 N N . ASP A 1 258 ? -5.195 18.671 -9.582 1.00 45.50 258 ASP A N 1
ATOM 2069 C CA . ASP A 1 258 ? -6.171 17.552 -9.581 1.00 45.50 258 ASP A CA 1
ATOM 2070 C C . ASP A 1 258 ? -6.331 16.858 -10.968 1.00 45.50 258 ASP A C 1
ATOM 2072 O O . ASP A 1 258 ? -7.377 16.288 -11.288 1.00 45.50 258 ASP A O 1
ATOM 2076 N N . THR A 1 259 ? -5.309 16.860 -11.832 1.00 42.66 259 THR A N 1
ATOM 2077 C CA . THR A 1 259 ? -5.414 16.340 -13.220 1.00 42.66 259 THR A CA 1
ATOM 2078 C C . THR A 1 259 ? -5.435 14.816 -13.395 1.00 42.66 259 THR A C 1
ATOM 2080 O O . THR A 1 259 ? -5.459 14.350 -14.533 1.00 42.66 259 THR A O 1
ATOM 2083 N N . ALA A 1 260 ? -5.545 14.010 -12.338 1.00 50.81 260 ALA A N 1
ATOM 2084 C CA . ALA A 1 260 ? -5.770 12.572 -12.496 1.00 50.81 260 ALA A CA 1
ATOM 2085 C C . ALA A 1 260 ? -6.877 12.065 -11.561 1.00 50.81 260 ALA A C 1
ATOM 2087 O O . ALA A 1 260 ? -6.690 11.923 -10.359 1.00 50.81 260 ALA A O 1
ATOM 2088 N N . HIS A 1 261 ? -8.022 11.754 -12.176 1.00 44.12 261 HIS A N 1
ATOM 2089 C CA . HIS A 1 261 ? -9.193 11.056 -11.631 1.00 44.12 261 HIS A CA 1
ATOM 2090 C C . HIS A 1 261 ? -10.113 11.836 -10.670 1.00 44.12 261 HIS A C 1
ATOM 2092 O O . HIS A 1 261 ? -9.868 11.965 -9.475 1.00 44.12 261 HIS A O 1
ATOM 2098 N N . VAL A 1 262 ? -11.266 12.269 -11.208 1.00 43.19 262 VAL A N 1
ATOM 2099 C CA . VAL A 1 262 ? -12.647 11.846 -10.846 1.00 43.19 262 VAL A CA 1
ATOM 2100 C C . VAL A 1 262 ? -13.651 12.831 -11.486 1.00 43.19 262 VAL A C 1
ATOM 2102 O O . VAL A 1 262 ? -13.341 13.985 -11.775 1.00 43.19 262 VAL A O 1
ATOM 2105 N N . LEU A 1 263 ? -14.873 12.359 -11.759 1.00 38.06 263 LEU A N 1
ATOM 2106 C CA . LEU A 1 263 ? -16.036 13.173 -12.137 1.00 38.06 263 LEU A CA 1
ATOM 2107 C C . LEU A 1 263 ? -16.425 14.122 -10.985 1.00 38.06 263 LEU A C 1
ATOM 2109 O O . LEU A 1 263 ? -17.356 13.849 -10.232 1.00 38.06 263 LEU A O 1
ATOM 2113 N N . TYR A 1 264 ? -15.709 15.232 -10.823 1.00 45.31 264 TYR A N 1
ATOM 2114 C CA . TYR A 1 264 ? -16.052 16.258 -9.841 1.00 45.31 264 TYR A CA 1
ATOM 2115 C C . TYR A 1 264 ? -17.047 17.267 -10.425 1.00 45.31 264 TYR A C 1
ATOM 2117 O O . TYR A 1 264 ? -16.853 17.806 -11.516 1.00 45.31 264 TYR A O 1
ATOM 2125 N N . GLN A 1 265 ? -18.103 17.570 -9.670 1.00 43.19 265 GLN A N 1
ATOM 2126 C CA . GLN A 1 265 ? -18.967 18.714 -9.944 1.00 43.19 265 GLN A CA 1
ATOM 2127 C C . GLN A 1 265 ? -18.499 19.889 -9.081 1.00 43.19 265 GLN A C 1
ATOM 2129 O O . GLN A 1 265 ? -18.709 19.903 -7.871 1.00 43.19 265 GLN A O 1
ATOM 2134 N N . TYR A 1 266 ? -17.852 20.873 -9.702 1.00 49.72 266 TYR A N 1
ATOM 2135 C CA . TYR A 1 266 ? -17.402 22.078 -9.007 1.00 49.72 266 TYR A CA 1
ATOM 2136 C C . TYR A 1 266 ? -18.600 22.954 -8.631 1.00 49.72 266 TYR A C 1
ATOM 2138 O O . TYR A 1 266 ? -19.345 23.415 -9.501 1.00 49.72 266 TYR A O 1
ATOM 2146 N N . ILE A 1 267 ? -18.772 23.201 -7.334 1.00 51.22 267 ILE A N 1
ATOM 2147 C CA . ILE A 1 267 ? -19.780 24.115 -6.799 1.00 51.22 267 ILE A CA 1
ATOM 2148 C C . ILE A 1 267 ? -19.043 25.294 -6.167 1.00 51.22 267 ILE A C 1
ATOM 2150 O O . ILE A 1 267 ? -18.350 25.140 -5.168 1.00 51.22 267 ILE A O 1
ATOM 2154 N N . PHE A 1 268 ? -19.180 26.475 -6.767 1.00 54.03 268 PHE A N 1
ATOM 2155 C CA . PHE A 1 268 ? -18.587 27.706 -6.249 1.00 54.03 268 PHE A CA 1
ATOM 2156 C C . PHE A 1 268 ? -19.585 28.377 -5.317 1.00 54.03 268 PHE A C 1
ATOM 2158 O O . PHE A 1 268 ? -20.704 28.651 -5.742 1.00 54.03 268 PHE A O 1
ATOM 2165 N N . ILE A 1 269 ? -19.188 28.630 -4.073 1.00 56.38 269 ILE A N 1
ATOM 2166 C CA . ILE A 1 269 ? -20.049 29.209 -3.040 1.00 56.38 269 ILE A CA 1
ATOM 2167 C C . ILE A 1 269 ? -19.452 30.547 -2.584 1.00 56.38 269 ILE A C 1
ATOM 2169 O O . ILE A 1 269 ? -18.232 30.646 -2.457 1.00 56.38 269 ILE A O 1
ATOM 2173 N N . ASP A 1 270 ? -20.275 31.580 -2.386 1.00 51.53 270 ASP A N 1
ATOM 2174 C CA . ASP A 1 270 ? -19.824 32.844 -1.786 1.00 51.53 270 ASP A CA 1
ATOM 2175 C C . ASP A 1 270 ? -19.691 32.767 -0.252 1.00 51.53 270 ASP A C 1
ATOM 2177 O O . ASP A 1 270 ? -19.983 31.746 0.373 1.00 51.53 270 ASP A O 1
ATOM 2181 N N . GLU A 1 271 ? -19.245 33.859 0.378 1.00 45.78 271 GLU A N 1
ATOM 2182 C CA . GLU A 1 271 ? -19.052 33.919 1.835 1.00 45.78 271 GLU A CA 1
ATOM 2183 C C . GLU A 1 271 ? -20.344 33.739 2.651 1.00 45.78 271 GLU A C 1
ATOM 2185 O O . GLU A 1 271 ? -20.269 33.514 3.860 1.00 45.78 271 GLU A O 1
ATOM 2190 N N . VAL A 1 272 ? -21.506 33.797 1.994 1.00 61.00 272 VAL A N 1
ATOM 2191 C CA . VAL A 1 272 ? -22.846 33.694 2.582 1.00 61.00 272 VAL A CA 1
ATOM 2192 C C . VAL A 1 272 ? -23.527 32.354 2.262 1.00 61.00 272 VAL A C 1
ATOM 2194 O O . VAL A 1 272 ? -24.648 32.117 2.707 1.00 61.00 272 VAL A O 1
ATOM 2197 N N . GLY A 1 273 ? -22.867 31.454 1.523 1.00 53.66 273 GLY A N 1
ATOM 2198 C CA . GLY A 1 273 ? -23.394 30.122 1.222 1.00 53.66 273 GLY A CA 1
ATOM 2199 C C . GLY A 1 273 ? -24.116 29.983 -0.127 1.00 53.66 273 GLY A C 1
ATOM 2200 O O . GLY A 1 273 ? -24.694 28.928 -0.392 1.00 53.66 273 GLY A O 1
ATOM 2201 N N . PHE A 1 274 ? -24.085 30.988 -1.009 1.00 56.09 274 PHE A N 1
ATOM 2202 C CA . PHE A 1 274 ? -24.786 30.942 -2.299 1.00 56.09 274 PHE A CA 1
ATOM 2203 C C . PHE A 1 274 ? -23.976 30.299 -3.426 1.00 56.09 274 PHE A C 1
ATOM 2205 O O . PHE A 1 274 ? -22.851 30.700 -3.710 1.00 56.09 274 PHE A O 1
ATOM 2212 N N . ASN A 1 275 ? -24.593 29.350 -4.142 1.00 64.31 275 ASN A N 1
ATOM 2213 C CA . ASN A 1 275 ? -24.003 28.701 -5.315 1.00 64.31 275 ASN A CA 1
ATOM 2214 C C . ASN A 1 275 ? -23.962 29.650 -6.528 1.00 64.31 275 ASN A C 1
ATOM 2216 O O . ASN A 1 275 ? -24.978 29.904 -7.174 1.00 64.31 275 ASN A O 1
ATOM 2220 N N . LEU A 1 276 ? -22.761 30.101 -6.874 1.00 58.00 276 LEU A N 1
ATOM 2221 C CA . LEU A 1 276 ? -22.458 31.068 -7.930 1.00 58.00 276 LEU A CA 1
ATOM 2222 C C . LEU A 1 276 ? -22.603 30.515 -9.360 1.00 58.00 276 LEU A C 1
ATOM 2224 O O . LEU A 1 276 ? -22.481 31.274 -10.322 1.00 58.00 276 LEU A O 1
ATOM 2228 N N . VAL A 1 277 ? -22.832 29.207 -9.525 1.00 54.00 277 VAL A N 1
ATOM 2229 C CA . VAL A 1 277 ? -23.010 28.557 -10.839 1.00 54.00 277 VAL A CA 1
ATOM 2230 C C . VAL A 1 277 ? -24.482 28.529 -11.262 1.00 54.00 277 VAL A C 1
ATOM 2232 O O . VAL A 1 277 ? -24.779 28.500 -12.455 1.00 54.00 277 VAL A O 1
ATOM 2235 N N . LYS A 1 278 ? -25.422 28.586 -10.310 1.00 47.94 278 LYS A N 1
ATOM 2236 C CA . LYS A 1 278 ? -26.853 28.695 -10.616 1.00 47.94 278 LYS A CA 1
ATOM 2237 C C . LYS A 1 278 ? -27.216 30.169 -10.812 1.00 47.94 278 LYS A C 1
ATOM 2239 O O . LYS A 1 278 ? -27.382 30.902 -9.842 1.00 47.94 278 LYS A O 1
ATOM 2244 N N . ARG A 1 279 ? -27.350 30.612 -12.068 1.00 46.06 279 ARG A N 1
ATOM 2245 C CA . ARG A 1 279 ? -28.091 31.851 -12.363 1.00 46.06 279 ARG A CA 1
ATOM 2246 C C . ARG A 1 279 ? -29.578 31.602 -12.085 1.00 46.06 279 ARG A C 1
ATOM 2248 O O . ARG A 1 279 ? -30.062 30.511 -12.379 1.00 46.06 279 ARG A O 1
ATOM 2255 N N . ARG A 1 280 ? -30.247 32.581 -11.469 1.00 43.38 280 ARG A N 1
ATOM 2256 C CA . ARG A 1 280 ? -31.714 32.617 -11.385 1.00 43.38 280 ARG A CA 1
ATOM 2257 C C . ARG A 1 280 ? -32.323 32.702 -12.776 1.00 43.38 280 ARG A C 1
ATOM 2259 O O . ARG A 1 280 ? -31.695 33.372 -13.628 1.00 43.38 280 ARG A O 1
#

Radius of gyration: 22.87 Å; chains: 1; bounding box: 56×57×64 Å

Secondary structure (DSSP, 8-state):
---SSSHHHHHHHHHHHHHTTTT---SHHHHHHHHHHHHHHHHH-GGGHHHHHHHHHHHTT-EEE-SS-TT-EEEHHHHHHHHHHHHHHHHHHTT--S--TTS-S-----HHHHHHHHHHHHTPPPPHHHHHHHHHHHHHHHTTSS-HHHHHHHHHHHHHH-SHHHHHHHHHHHHHHHHHHHTTS--HHHHHHHHHHHHS--S-HHHHHHHHHHHHHHHHHHS---S-----PPPP-------TTHHHHHHHHHHHHH-SS-------B-TTS-BTT---

Organism: Pleuronectes platessa (NCBI:txid82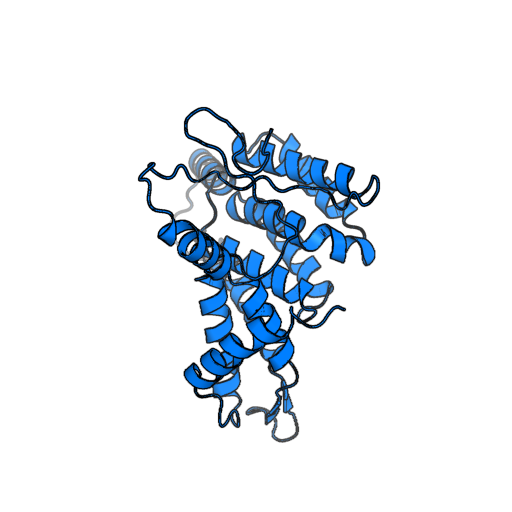62)

InterPro domains:
  IPR003890 MIF4G-like, type 3 [PF02854] (3-219)
  IPR003890 MIF4G-like, type 3 [SM00543] (2-221)
  IPR016024 Armadillo-type fold [SSF48371] (11-219)